Protein AF-A0A4V1M4A7-F1 (afdb_monomer)

Nearest PDB structures (foldseek):
  2zyl-assembly1_A  TM=3.726E-01  e=6.441E+00  Mycobacterium tuberculosis
  6icp-assembly1_B  TM=1.995E-01  e=8.623E+00  Pseudomonas putida

Solvent-accessible surface area (backbone atoms only — not comparable to full-atom values): 15136 Å² total; per-residue (Å²): 118,68,72,60,54,52,52,50,49,51,53,48,51,55,52,59,65,57,69,71,62,58,51,45,74,49,79,45,61,36,74,58,90,50,69,94,63,93,76,81,85,64,97,74,56,44,81,45,44,59,89,66,29,61,45,81,45,78,34,28,71,92,42,36,61,48,38,34,38,38,39,42,93,52,58,44,63,46,30,31,42,35,42,35,32,52,48,91,54,54,61,45,74,47,78,49,48,40,76,45,82,91,45,68,34,40,37,37,38,38,40,38,52,42,73,69,54,76,79,72,82,52,73,71,78,75,41,57,69,71,57,41,50,53,50,50,48,51,59,70,67,49,80,68,73,76,75,89,79,79,85,81,75,87,76,77,79,78,86,76,84,77,81,86,80,85,79,88,73,96,65,83,77,77,73,73,75,73,76,54,52,49,100,84,68,46,68,63,72,52,80,46,62,34,39,41,34,59,37,55,37,59,95,83,37,50,58,80,52,51,63,55,53,52,51,52,51,53,49,53,55,48,47,66,62,47,50,61,54,52,51,54,51,51,56,51,54,52,56,58,65,70,65,63,75,83,83,124

pLDDT: mean 78.63, std 14.27, range [44.03, 96.62]

Sequence (248 aa):
MFPYLTLLLLIWLILCDNVKADTEILNFRLPLSSPATPFELPPHTIELSSTQHQLQLQFNSSSPEHWVLLHFDEPYKEWTTRLSWPGSSPTRFTLTLYDLEPSENTALLHILSTPLAPEFPHPLLSLPLPFLMDYLRTFFSTSALPSLTELGTSRSPDKGHIKEENDGDDGLSQRQFSTGRNEKGQLWTFNTSAHLVLEPLNLGIPRTTLPLLIHLIIFGLGAICVVPIIIRLLERAQRWGEMKPKTK

Organism: Tremella mesenterica (NCBI:txid5217)

Mean predicted aligned error: 12.52 Å

Secondary structure (DSSP, 8-state):
-HHHHHHHHHHHHHHHHHTT--EEEEEEESSP---S---PPPTTEEEEETTT-EEEEEEETTB-EEEEEEE-SS-GGGEEEEEEEETTS-EEEEEEEEE-TT-TTEEEEEEEEEESS-----TTTSS-HHHHHHHHHHHHH------TT------PPP---------------------PBPTTSPBPP-EEEEEEEEEEEETTEETTHHHHHHHHHHHHHHHHHHHHHHHHHHHHHHHHHHT-----

Radius of gyration: 29.22 Å; Cα contacts (8 Å, |Δi|>4): 263; chains: 1; bounding box: 63×60×94 Å

Structure (mmCIF, N/CA/C/O backbone):
data_AF-A0A4V1M4A7-F1
#
_entry.id   AF-A0A4V1M4A7-F1
#
loop_
_atom_site.group_PDB
_atom_site.id
_atom_site.type_symbol
_atom_site.label_atom_id
_atom_site.label_alt_id
_atom_site.label_comp_id
_atom_site.label_asym_id
_atom_site.label_entity_id
_atom_site.label_seq_id
_atom_site.pdbx_PDB_ins_code
_atom_site.Cartn_x
_atom_site.Cartn_y
_atom_site.Cartn_z
_atom_site.occupancy
_atom_site.B_iso_or_equiv
_atom_site.auth_seq_id
_atom_site.auth_comp_id
_atom_site.auth_asym_id
_atom_site.auth_atom_id
_atom_site.pdbx_PDB_model_num
ATOM 1 N N . MET A 1 1 ? 16.757 9.739 -37.775 1.00 54.12 1 MET A N 1
ATOM 2 C CA . MET A 1 1 ? 16.273 10.661 -36.720 1.00 54.12 1 MET A CA 1
ATOM 3 C C . MET A 1 1 ? 15.061 10.127 -35.960 1.00 54.12 1 MET A C 1
ATOM 5 O O . MET A 1 1 ? 15.091 10.164 -34.741 1.00 54.12 1 MET A O 1
ATOM 9 N N . PHE A 1 2 ? 14.048 9.566 -36.628 1.00 61.19 2 PHE A N 1
ATOM 10 C CA . PHE A 1 2 ? 12.830 9.056 -35.975 1.00 61.19 2 PHE A CA 1
ATOM 11 C C . PHE A 1 2 ? 12.977 8.005 -34.847 1.00 61.19 2 PHE A C 1
ATOM 13 O O . PHE A 1 2 ? 12.219 8.135 -33.888 1.00 61.19 2 PHE A O 1
ATOM 20 N N . PRO A 1 3 ? 13.908 7.022 -34.870 1.00 69.00 3 PRO A N 1
ATOM 21 C CA . PRO A 1 3 ? 13.933 5.976 -33.834 1.00 69.00 3 PRO A CA 1
ATOM 22 C C . PRO A 1 3 ? 14.372 6.490 -32.453 1.00 69.00 3 PRO A C 1
ATOM 24 O O . PRO A 1 3 ? 13.937 5.976 -31.427 1.00 69.00 3 PRO A O 1
ATOM 27 N N . TYR A 1 4 ? 15.196 7.539 -32.410 1.00 70.81 4 TYR A N 1
ATOM 28 C CA . TYR A 1 4 ? 15.642 8.140 -31.150 1.00 70.81 4 TYR A CA 1
ATOM 29 C C . TYR A 1 4 ? 14.534 8.957 -30.483 1.00 70.81 4 TYR A C 1
ATOM 31 O O . TYR A 1 4 ? 14.414 8.938 -29.264 1.00 70.81 4 TYR A O 1
ATOM 39 N N . LEU A 1 5 ? 13.690 9.623 -31.278 1.00 69.38 5 LEU A N 1
ATOM 40 C CA . LEU A 1 5 ? 12.541 10.370 -30.769 1.00 69.38 5 LEU A CA 1
ATOM 41 C C . LEU A 1 5 ? 11.484 9.429 -30.174 1.00 69.38 5 LEU A C 1
ATOM 43 O O . LEU A 1 5 ? 10.912 9.740 -29.137 1.00 69.38 5 LEU A O 1
ATOM 47 N N . THR A 1 6 ? 11.260 8.263 -30.791 1.00 77.00 6 THR A N 1
ATOM 48 C CA . THR A 1 6 ? 10.324 7.251 -30.267 1.00 77.00 6 THR A CA 1
ATOM 49 C C . THR A 1 6 ? 10.827 6.646 -28.963 1.00 77.00 6 THR A C 1
ATOM 51 O O . THR A 1 6 ? 10.051 6.517 -28.022 1.00 77.00 6 THR A O 1
ATOM 54 N N . LEU A 1 7 ? 12.124 6.333 -28.873 1.00 78.88 7 LEU A N 1
ATOM 55 C CA . LEU A 1 7 ? 12.729 5.847 -27.632 1.00 78.88 7 LEU A CA 1
ATOM 56 C C . LEU A 1 7 ? 12.658 6.900 -26.517 1.00 78.88 7 LEU A C 1
ATOM 58 O O . LEU A 1 7 ? 12.307 6.574 -25.389 1.00 78.88 7 LEU A O 1
ATOM 62 N N . LEU A 1 8 ? 12.953 8.163 -26.832 1.00 74.19 8 LEU A N 1
ATOM 63 C CA . LEU A 1 8 ? 12.920 9.253 -25.858 1.00 74.19 8 LEU A CA 1
ATOM 64 C C . LEU A 1 8 ? 11.491 9.552 -25.383 1.00 74.19 8 LEU A C 1
ATOM 66 O O . LEU A 1 8 ? 11.290 9.767 -24.194 1.00 74.19 8 LEU A O 1
ATOM 70 N N . LEU A 1 9 ? 10.498 9.485 -26.278 1.00 76.75 9 LEU A N 1
ATOM 71 C CA . LEU A 1 9 ? 9.082 9.579 -25.918 1.00 76.75 9 LEU A CA 1
ATOM 72 C C . LEU A 1 9 ? 8.655 8.408 -25.021 1.00 76.75 9 LEU A C 1
ATOM 74 O O . LEU A 1 9 ? 7.964 8.628 -24.036 1.00 76.75 9 LEU A O 1
ATOM 78 N N . LEU A 1 10 ? 9.088 7.181 -25.325 1.00 82.19 10 LEU A N 1
ATOM 79 C CA . LEU A 1 10 ? 8.789 6.004 -24.506 1.00 82.19 10 LEU A CA 1
ATOM 80 C C . LEU A 1 10 ? 9.390 6.140 -23.099 1.00 82.19 10 LEU A C 1
ATOM 82 O O . LEU A 1 10 ? 8.694 5.922 -22.114 1.00 82.19 10 LEU A O 1
ATOM 86 N N . ILE A 1 11 ? 10.659 6.549 -23.004 1.00 82.12 11 ILE A N 1
ATOM 87 C CA . ILE A 1 11 ? 11.328 6.813 -21.723 1.00 82.12 11 ILE A CA 1
ATOM 88 C C . ILE A 1 11 ? 10.597 7.922 -20.965 1.00 82.12 11 ILE A C 1
ATOM 90 O O . ILE A 1 11 ? 10.359 7.784 -19.771 1.00 82.12 11 ILE A O 1
ATOM 94 N N . TRP A 1 12 ? 10.202 8.998 -21.647 1.00 78.62 12 TRP A N 1
ATOM 95 C CA . TRP A 1 12 ? 9.461 10.097 -21.035 1.00 78.62 12 TRP A CA 1
ATOM 96 C C . TRP A 1 12 ? 8.088 9.652 -20.516 1.00 78.62 12 TRP A C 1
ATOM 98 O O . TRP A 1 12 ? 7.747 9.976 -19.386 1.00 78.62 12 TRP A O 1
ATOM 108 N N . LEU A 1 13 ? 7.339 8.850 -21.279 1.00 80.62 13 LEU A N 1
ATOM 109 C CA . LEU A 1 13 ? 6.054 8.292 -20.843 1.00 80.62 13 LEU A CA 1
ATOM 110 C C . LEU A 1 13 ? 6.218 7.378 -19.623 1.00 80.62 13 LEU A C 1
ATOM 112 O O . LEU A 1 13 ? 5.463 7.513 -18.665 1.00 80.62 13 LEU A O 1
ATOM 116 N N . ILE A 1 14 ? 7.246 6.521 -19.614 1.00 80.19 14 ILE A N 1
ATOM 117 C CA . ILE A 1 14 ? 7.582 5.690 -18.450 1.00 80.19 14 ILE A CA 1
ATOM 118 C C . ILE A 1 14 ? 7.901 6.582 -17.246 1.00 80.19 14 ILE A C 1
ATOM 120 O O . ILE A 1 14 ? 7.370 6.361 -16.162 1.00 80.19 14 ILE A O 1
ATOM 124 N N . LEU A 1 15 ? 8.736 7.610 -17.413 1.00 71.75 15 LEU A N 1
ATOM 125 C CA . LEU A 1 15 ? 9.074 8.535 -16.330 1.00 71.75 15 LEU A CA 1
ATOM 126 C C . LEU A 1 15 ? 7.837 9.283 -15.813 1.00 71.75 15 LEU A C 1
ATOM 128 O O . LEU A 1 15 ? 7.676 9.399 -14.604 1.00 71.75 15 LEU A O 1
ATOM 132 N N . CYS A 1 16 ? 6.939 9.733 -16.692 1.00 71.81 16 CYS A N 1
ATOM 133 C CA . CYS A 1 16 ? 5.704 10.416 -16.310 1.00 71.81 16 CYS A CA 1
ATOM 134 C C . CYS A 1 16 ? 4.729 9.519 -15.538 1.00 71.81 16 CYS A C 1
ATOM 136 O O . CYS A 1 16 ? 4.112 10.001 -14.589 1.00 71.81 16 CYS A O 1
ATOM 138 N N . ASP A 1 17 ? 4.621 8.232 -15.877 1.00 66.81 17 ASP A N 1
ATOM 139 C CA . ASP A 1 17 ? 3.804 7.284 -15.106 1.00 66.81 17 ASP A CA 1
ATOM 140 C C . ASP A 1 17 ? 4.380 7.026 -13.704 1.00 66.81 17 ASP A C 1
ATOM 142 O O . ASP A 1 17 ? 3.627 6.854 -12.746 1.00 66.81 17 ASP A O 1
ATOM 146 N N . ASN A 1 18 ? 5.706 7.090 -13.545 1.00 61.09 18 ASN A N 1
ATOM 147 C CA . ASN A 1 18 ? 6.356 6.923 -12.242 1.00 61.09 18 ASN A CA 1
ATOM 148 C C . ASN A 1 18 ? 6.194 8.144 -11.312 1.00 61.09 18 ASN A C 1
ATOM 150 O O . ASN A 1 18 ? 6.335 8.003 -10.101 1.00 61.09 18 ASN A O 1
ATOM 154 N N . VAL A 1 19 ? 5.853 9.335 -11.824 1.00 56.00 19 VAL A N 1
ATOM 155 C CA . VAL A 1 19 ? 5.679 10.551 -10.993 1.00 56.00 19 VAL A CA 1
ATOM 156 C C . VAL A 1 19 ? 4.404 10.504 -10.132 1.00 56.00 19 VAL A C 1
ATOM 158 O O . VAL A 1 19 ? 4.291 11.248 -9.163 1.00 56.00 19 VAL A O 1
ATOM 161 N N . LYS A 1 20 ? 3.464 9.584 -10.390 1.00 55.94 20 LYS A N 1
ATOM 162 C CA . LYS A 1 20 ? 2.289 9.368 -9.520 1.00 55.94 20 LYS A CA 1
ATOM 163 C C . LYS A 1 20 ? 2.581 8.548 -8.253 1.00 55.94 20 LYS A C 1
ATOM 165 O O . LYS A 1 20 ? 1.658 8.276 -7.494 1.00 55.94 20 LYS A O 1
ATOM 170 N N . ALA A 1 21 ? 3.834 8.159 -8.022 1.00 57.16 21 ALA A N 1
ATOM 171 C CA . ALA A 1 21 ? 4.224 7.206 -6.986 1.00 57.16 21 ALA A CA 1
ATOM 172 C C . ALA A 1 21 ? 4.402 7.794 -5.573 1.00 57.16 21 ALA A C 1
ATOM 174 O O . ALA A 1 21 ? 4.994 7.123 -4.730 1.00 57.16 21 ALA A O 1
ATOM 175 N N . ASP A 1 22 ? 3.882 8.991 -5.272 1.00 69.56 22 ASP A N 1
ATOM 176 C CA . ASP A 1 22 ? 3.819 9.473 -3.880 1.00 69.56 22 ASP A CA 1
ATOM 177 C C . ASP A 1 22 ? 2.652 8.814 -3.126 1.00 69.56 22 ASP A C 1
ATOM 179 O O . ASP A 1 22 ? 1.759 9.455 -2.573 1.00 69.56 22 ASP A O 1
ATOM 183 N N . THR A 1 23 ? 2.619 7.487 -3.187 1.00 81.94 23 THR A N 1
ATOM 184 C CA . THR A 1 23 ? 1.652 6.639 -2.508 1.00 81.94 23 THR A CA 1
ATOM 185 C C . THR A 1 23 ? 2.422 5.600 -1.723 1.00 81.94 23 THR A C 1
ATOM 187 O O . THR A 1 23 ? 3.106 4.756 -2.306 1.00 81.94 23 THR A O 1
ATOM 190 N N . GLU A 1 24 ? 2.295 5.638 -0.407 1.00 88.06 24 GLU A N 1
ATOM 191 C CA . GLU A 1 24 ? 2.762 4.549 0.435 1.00 88.06 24 GLU A CA 1
ATOM 192 C C . GLU A 1 24 ? 1.743 3.408 0.361 1.00 88.06 24 GLU A C 1
ATOM 194 O O . GLU A 1 24 ? 0.532 3.634 0.281 1.00 88.06 24 GLU A O 1
ATOM 199 N N . ILE A 1 25 ? 2.238 2.170 0.312 1.00 89.12 25 ILE A N 1
ATOM 200 C CA . ILE A 1 25 ? 1.414 0.974 0.132 1.00 89.12 25 ILE A CA 1
ATOM 201 C C . ILE A 1 25 ? 1.847 -0.076 1.146 1.00 89.12 25 ILE A C 1
ATOM 203 O O . ILE A 1 25 ? 3.017 -0.453 1.210 1.00 89.12 25 ILE A O 1
ATOM 207 N N . LEU A 1 26 ? 0.879 -0.605 1.885 1.00 90.44 26 LEU A N 1
ATOM 208 C CA . LEU A 1 26 ? 1.052 -1.734 2.782 1.00 90.44 26 LEU A CA 1
ATOM 209 C C . LEU A 1 26 ? 0.191 -2.891 2.272 1.00 90.44 26 LEU A C 1
ATOM 211 O O . LEU A 1 26 ? -1.036 -2.810 2.244 1.00 90.44 26 LEU A O 1
ATOM 215 N N . ASN A 1 27 ? 0.859 -3.956 1.826 1.00 89.19 27 ASN A N 1
ATOM 216 C CA . ASN A 1 27 ? 0.220 -5.181 1.355 1.00 89.19 27 ASN A CA 1
ATOM 217 C C . ASN A 1 27 ? 0.287 -6.238 2.448 1.00 89.19 27 ASN A C 1
ATOM 219 O O . ASN A 1 27 ? 1.345 -6.458 3.039 1.00 89.19 27 ASN A O 1
ATOM 223 N N . PHE A 1 28 ? -0.827 -6.915 2.682 1.00 86.12 28 PHE A N 1
ATOM 224 C CA . PHE A 1 28 ? -0.910 -7.972 3.669 1.00 86.12 28 PHE A CA 1
ATOM 225 C C . PHE A 1 28 ? -1.677 -9.157 3.099 1.00 86.12 28 PHE A C 1
ATOM 227 O O . PHE A 1 28 ? -2.655 -9.031 2.357 1.00 86.12 28 PHE A O 1
ATOM 234 N N . ARG A 1 29 ? -1.151 -10.338 3.417 1.00 83.62 29 ARG A N 1
ATOM 235 C CA . ARG A 1 29 ? -1.743 -11.614 3.052 1.00 83.62 29 ARG A CA 1
ATOM 236 C C . ARG A 1 29 ? -2.589 -12.096 4.217 1.00 83.62 29 ARG A C 1
ATOM 238 O O . ARG A 1 29 ? -2.144 -12.041 5.360 1.00 83.62 29 ARG A O 1
ATOM 245 N N . LEU A 1 30 ? -3.783 -12.576 3.907 1.00 83.19 30 LEU A N 1
ATOM 246 C CA . LEU A 1 30 ? -4.662 -13.211 4.874 1.00 83.19 30 LEU A CA 1
ATOM 247 C C . LEU A 1 30 ? -4.371 -14.730 4.918 1.00 83.19 30 LEU A C 1
ATOM 249 O O . LEU A 1 30 ? -4.012 -15.307 3.886 1.00 83.19 30 LEU A O 1
ATOM 253 N N . PRO A 1 31 ? -4.476 -15.397 6.082 1.00 76.00 31 PRO A N 1
ATOM 254 C CA . PRO A 1 31 ? -4.766 -14.832 7.398 1.00 76.00 31 PRO A CA 1
ATOM 255 C C . PRO A 1 31 ? -3.531 -14.134 7.988 1.00 76.00 31 PRO A C 1
ATOM 257 O O . PRO A 1 31 ? -2.398 -14.574 7.789 1.00 76.00 31 PRO A O 1
ATOM 260 N N . LEU A 1 32 ? -3.746 -13.051 8.733 1.00 65.69 32 LEU A N 1
ATOM 261 C CA . LEU A 1 32 ? -2.704 -12.473 9.585 1.00 65.69 32 LEU A CA 1
ATOM 262 C C . LEU A 1 32 ? -2.600 -13.292 10.882 1.00 65.69 32 LEU A C 1
ATOM 264 O O . LEU A 1 32 ? -3.522 -14.030 11.221 1.00 65.69 32 LEU A O 1
ATOM 268 N N . SER A 1 33 ? -1.486 -13.179 11.611 1.00 68.44 33 SER A N 1
ATOM 269 C CA . SER A 1 33 ? -1.325 -13.829 12.918 1.00 68.44 33 SER A CA 1
ATOM 270 C C . SER A 1 33 ? -2.400 -13.320 13.885 1.00 68.44 33 SER A C 1
ATOM 272 O O . SER A 1 33 ? -2.254 -12.234 14.445 1.00 68.44 33 SER A O 1
ATOM 274 N N . SER A 1 34 ? -3.494 -14.069 14.040 1.00 63.12 34 SER A N 1
ATOM 275 C CA . SER A 1 34 ? -4.610 -13.649 14.881 1.00 63.12 34 SER A CA 1
ATOM 276 C C . SER A 1 34 ? -4.265 -13.858 16.360 1.00 63.12 34 SER A C 1
ATOM 278 O O . SER A 1 34 ? -3.765 -14.928 16.729 1.00 63.12 34 SER A O 1
ATOM 280 N N . PRO A 1 35 ? -4.495 -12.868 17.238 1.00 67.50 35 PRO A N 1
ATOM 281 C CA . PRO A 1 35 ? -4.537 -13.134 18.665 1.00 67.50 35 PRO A CA 1
ATOM 282 C C . PRO A 1 35 ? -5.744 -14.040 18.949 1.00 67.50 35 PRO A C 1
ATOM 284 O O . PRO A 1 35 ? -6.861 -13.718 18.563 1.00 67.50 35 PRO A O 1
ATOM 287 N N . ALA A 1 36 ? -5.529 -15.160 19.647 1.00 62.00 36 ALA A N 1
ATOM 288 C CA . ALA A 1 36 ? -6.547 -16.183 19.944 1.00 62.00 36 ALA A CA 1
ATOM 289 C C . ALA A 1 36 ? -7.662 -15.724 20.914 1.00 62.00 36 ALA A C 1
ATOM 291 O O . ALA A 1 36 ? -8.282 -16.533 21.603 1.00 62.00 36 ALA A O 1
ATOM 292 N N . THR A 1 37 ? -7.878 -14.419 21.042 1.00 71.75 37 THR A N 1
ATOM 293 C CA . THR A 1 37 ? -8.847 -13.832 21.957 1.00 71.75 37 THR A CA 1
ATOM 294 C C . THR A 1 37 ? -10.188 -13.652 21.254 1.00 71.75 37 THR A C 1
ATOM 296 O O . THR A 1 37 ? -10.226 -12.937 20.250 1.00 71.75 37 THR A O 1
ATOM 299 N N . PRO A 1 38 ? -11.283 -14.231 21.781 1.00 68.38 38 PRO A N 1
ATOM 300 C CA . PRO A 1 38 ? -12.622 -13.956 21.277 1.00 68.38 38 PRO A CA 1
ATOM 301 C C . PRO A 1 38 ? -12.893 -12.453 21.362 1.00 68.38 38 PRO A C 1
ATOM 303 O O . PRO A 1 38 ? -12.614 -11.819 22.382 1.00 68.38 38 PRO A O 1
ATOM 306 N N . PHE A 1 39 ? -13.392 -11.889 20.267 1.00 77.62 39 PHE A N 1
ATOM 307 C CA . PHE A 1 39 ? -13.569 -10.453 20.108 1.00 77.62 39 PHE A CA 1
ATOM 308 C C . PHE A 1 39 ? -15.042 -10.130 19.846 1.00 77.62 39 PHE A C 1
ATOM 310 O O . PHE A 1 39 ? -15.685 -10.775 19.019 1.00 77.62 39 PHE A O 1
ATOM 317 N N . GLU A 1 40 ? -15.581 -9.146 20.563 1.00 84.12 40 GLU A N 1
ATOM 318 C CA . GLU A 1 40 ? -16.945 -8.652 20.363 1.00 84.12 40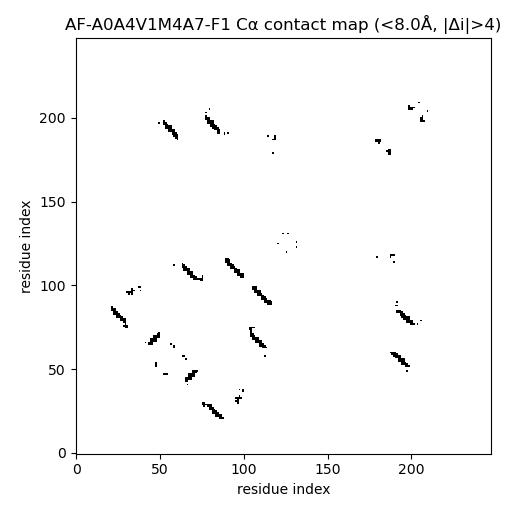 GLU A CA 1
ATOM 319 C C . GLU A 1 40 ? -16.942 -7.520 19.330 1.00 84.12 40 GLU A C 1
ATOM 321 O O . GLU A 1 40 ? -16.037 -6.685 19.316 1.00 84.12 40 GLU A O 1
ATOM 326 N N . LEU A 1 41 ? -17.939 -7.498 18.440 1.00 87.56 41 LEU A N 1
ATOM 327 C CA . LEU A 1 41 ? -17.971 -6.552 17.327 1.00 87.56 41 LEU A CA 1
ATOM 328 C C . LEU A 1 41 ? -18.146 -5.103 17.840 1.00 87.56 41 LEU A C 1
ATOM 330 O O . LEU A 1 41 ? -19.129 -4.818 18.528 1.00 87.56 41 LEU A O 1
ATOM 334 N N . PRO A 1 42 ? -17.253 -4.160 17.490 1.00 90.38 42 PRO A N 1
ATOM 335 C CA . PRO A 1 42 ? -17.352 -2.779 17.939 1.00 90.38 42 PRO A CA 1
ATOM 336 C C . PRO A 1 42 ? -18.549 -2.065 17.296 1.00 90.38 42 PRO A C 1
ATOM 338 O O . PRO A 1 42 ? -18.889 -2.335 16.138 1.00 90.38 42 PRO A O 1
ATOM 341 N N . PRO A 1 43 ? -19.152 -1.079 17.984 1.00 85.75 43 PRO A N 1
ATOM 342 C CA . PRO A 1 43 ? -20.358 -0.392 17.512 1.00 85.75 43 PRO A CA 1
ATOM 343 C C . PRO A 1 43 ? -20.154 0.461 16.247 1.00 85.75 43 PRO A C 1
ATOM 345 O O . PRO A 1 43 ? -21.131 0.847 15.610 1.00 85.75 43 PRO A O 1
ATOM 348 N N . HIS A 1 44 ? -18.909 0.771 15.868 1.00 89.38 44 HIS A N 1
ATOM 349 C CA . HIS A 1 44 ? -18.571 1.625 14.720 1.00 89.38 44 HIS A CA 1
ATOM 350 C C . HIS A 1 44 ? -17.824 0.867 13.620 1.00 89.38 44 HIS A C 1
ATOM 352 O O . HIS A 1 44 ? -16.848 1.358 13.056 1.00 89.38 44 HIS A O 1
ATOM 358 N N . THR A 1 45 ? -18.284 -0.346 13.331 1.00 93.25 45 THR A N 1
ATOM 359 C CA . THR A 1 45 ? -17.679 -1.193 12.304 1.00 93.25 45 THR A CA 1
ATOM 360 C C . THR A 1 45 ? -18.213 -0.841 10.916 1.00 93.25 45 THR A C 1
ATOM 362 O O . THR A 1 45 ? -19.419 -0.716 10.714 1.00 93.25 45 THR A O 1
ATOM 365 N N . ILE A 1 46 ? -17.307 -0.672 9.955 1.00 95.31 46 ILE A N 1
ATOM 366 C CA . ILE A 1 46 ? -17.614 -0.411 8.548 1.00 95.31 46 ILE A CA 1
ATOM 367 C C . ILE A 1 46 ? -17.556 -1.734 7.792 1.00 95.31 46 ILE A C 1
ATOM 369 O O . ILE A 1 46 ? -16.579 -2.465 7.904 1.00 95.31 46 ILE A O 1
ATOM 373 N N . GLU A 1 47 ? -18.569 -2.052 7.000 1.00 94.25 47 GLU A N 1
ATOM 374 C CA . GLU A 1 47 ? -18.572 -3.285 6.212 1.00 94.25 47 GLU A CA 1
ATOM 375 C C . GLU A 1 47 ? -17.893 -3.076 4.854 1.00 94.25 47 GLU A C 1
ATOM 377 O O . GLU A 1 47 ? -18.131 -2.084 4.162 1.00 94.25 47 GLU A O 1
ATOM 382 N N . LEU A 1 48 ? -17.051 -4.029 4.460 1.00 93.00 48 LEU A N 1
ATOM 383 C CA . LEU A 1 48 ? -16.441 -4.094 3.139 1.00 93.00 48 LEU A CA 1
ATOM 384 C C . LEU A 1 48 ? -16.613 -5.502 2.568 1.00 93.00 48 LEU A C 1
ATOM 386 O O . LEU A 1 48 ? -15.993 -6.458 3.028 1.00 93.00 48 LEU A O 1
ATOM 390 N N . SER A 1 49 ? -17.446 -5.615 1.538 1.00 93.06 49 SER A N 1
ATOM 391 C CA . SER A 1 49 ? -17.660 -6.865 0.809 1.00 93.06 49 SER A CA 1
ATOM 392 C C . SER A 1 49 ? -16.668 -7.021 -0.346 1.00 93.06 49 SER A C 1
ATOM 394 O O . SER A 1 49 ? -16.282 -6.043 -0.996 1.00 93.06 49 SER A O 1
ATOM 396 N N . SER A 1 50 ? -16.329 -8.272 -0.656 1.00 88.94 50 SER A N 1
ATOM 397 C CA . SER A 1 50 ? -15.669 -8.716 -1.888 1.00 88.94 50 SER A CA 1
ATOM 398 C C . SER A 1 50 ? -16.262 -8.094 -3.150 1.00 88.94 50 SER A C 1
ATOM 400 O O . SER A 1 50 ? -15.515 -7.823 -4.077 1.00 88.94 50 SER A O 1
ATOM 402 N N . THR A 1 51 ? -17.565 -7.799 -3.185 1.00 88.75 51 THR A N 1
ATOM 403 C CA . THR A 1 51 ? -18.229 -7.160 -4.337 1.00 88.75 51 THR A CA 1
ATOM 404 C C . THR A 1 51 ? -17.859 -5.687 -4.524 1.00 88.75 51 THR A C 1
ATOM 406 O O . THR A 1 51 ? -17.805 -5.192 -5.651 1.00 88.75 51 THR A O 1
ATOM 409 N N . GLN A 1 52 ? -17.592 -4.972 -3.429 1.00 87.88 52 GLN A N 1
ATOM 410 C CA . GLN A 1 52 ? -17.269 -3.548 -3.452 1.00 87.88 52 GLN A CA 1
ATOM 411 C C . GLN A 1 52 ? -15.783 -3.312 -3.755 1.00 87.88 52 GLN A C 1
ATOM 413 O O . GLN A 1 52 ? -15.442 -2.275 -4.321 1.00 87.88 52 GLN A O 1
ATOM 418 N N . HIS A 1 53 ? -14.912 -4.272 -3.419 1.00 88.62 53 HIS A N 1
ATOM 419 C CA . HIS A 1 53 ? -13.454 -4.289 -3.624 1.00 88.62 53 HIS A CA 1
ATOM 420 C C . HIS A 1 53 ? -12.648 -3.134 -3.009 1.00 88.62 53 HIS A C 1
ATOM 422 O O . HIS A 1 53 ? -11.455 -3.306 -2.782 1.00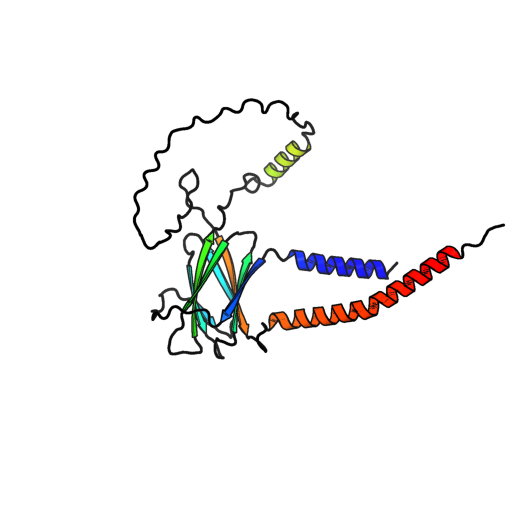 88.62 53 HIS A O 1
ATOM 428 N N . GLN A 1 54 ? -13.239 -1.969 -2.745 1.00 94.31 54 GLN A N 1
ATOM 429 C CA . GLN A 1 54 ? -12.536 -0.771 -2.301 1.00 94.31 54 GLN A CA 1
ATOM 430 C C . GLN A 1 54 ? -13.341 0.041 -1.282 1.00 94.31 54 GLN A C 1
ATOM 432 O O . GLN A 1 54 ? -14.555 0.220 -1.401 1.00 94.31 54 GLN A O 1
ATOM 437 N N . LEU A 1 55 ? -12.631 0.594 -0.304 1.00 95.62 55 LEU A N 1
ATOM 438 C CA . LEU A 1 55 ? -13.162 1.474 0.726 1.00 95.62 55 LEU A CA 1
ATOM 439 C C . LEU A 1 55 ? -12.202 2.644 0.935 1.00 95.62 55 LEU A C 1
ATOM 441 O O . LEU A 1 55 ? -11.001 2.447 1.117 1.00 95.62 55 LEU A O 1
ATOM 445 N N . GLN A 1 56 ? -12.732 3.864 0.91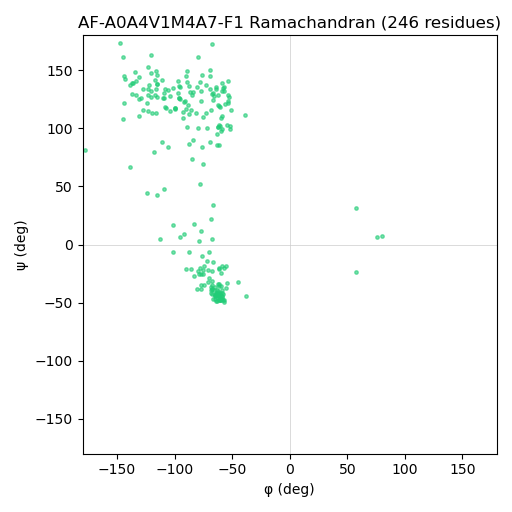2 1.00 96.62 56 GLN A N 1
ATOM 446 C CA . GLN A 1 56 ? -11.977 5.054 1.285 1.00 96.62 56 GLN A CA 1
ATOM 447 C C . GLN A 1 56 ? -12.258 5.378 2.751 1.00 96.62 56 GLN A C 1
ATOM 449 O O . GLN A 1 56 ? -13.410 5.529 3.150 1.00 96.62 56 GLN A O 1
ATOM 454 N N . LEU A 1 57 ? -11.195 5.485 3.539 1.00 96.00 57 LEU A N 1
ATOM 455 C CA . LEU A 1 57 ? -11.231 5.763 4.967 1.00 96.00 57 LEU A CA 1
ATOM 456 C C . LEU A 1 57 ? -10.569 7.110 5.239 1.00 96.00 57 LEU A C 1
ATOM 458 O O . LEU A 1 57 ? -9.521 7.423 4.669 1.00 96.00 57 LEU A O 1
ATOM 462 N N . GLN A 1 58 ? -11.172 7.895 6.129 1.00 96.62 58 GLN A N 1
ATOM 463 C CA . GLN A 1 58 ? -10.627 9.178 6.556 1.00 96.62 58 GLN A CA 1
ATOM 464 C C . GLN A 1 58 ? -10.096 9.058 7.982 1.00 96.62 58 GLN A C 1
ATOM 466 O O . GLN A 1 58 ? -10.857 8.814 8.918 1.00 96.62 58 GLN A O 1
ATOM 471 N N . PHE A 1 59 ? -8.794 9.262 8.143 1.00 94.06 59 PHE A N 1
ATOM 472 C CA . PHE A 1 59 ? -8.119 9.229 9.432 1.00 94.06 59 PHE A CA 1
ATOM 473 C C . PHE A 1 59 ? -7.774 10.641 9.865 1.00 94.06 59 PHE A C 1
ATOM 475 O O . PHE A 1 59 ? -7.242 11.430 9.084 1.00 94.06 59 PHE A O 1
ATOM 482 N N . ASN A 1 60 ? -8.072 10.962 11.116 1.00 92.81 60 ASN A N 1
ATOM 483 C CA . ASN A 1 60 ? -7.707 12.243 11.698 1.00 92.81 60 ASN A CA 1
ATOM 484 C C . ASN A 1 60 ? -7.420 12.101 13.194 1.00 92.81 60 ASN A C 1
ATOM 486 O O . ASN A 1 60 ? -7.679 11.057 13.788 1.00 92.81 60 ASN A O 1
ATOM 490 N N . SER A 1 61 ? -6.939 13.170 13.829 1.00 89.44 61 SER A N 1
ATOM 491 C CA . SER A 1 61 ? -6.612 13.135 15.263 1.00 89.44 61 SER A CA 1
ATOM 492 C C . SER A 1 61 ? -7.801 12.829 16.186 1.00 89.44 61 SER A C 1
ATOM 494 O O . SER A 1 61 ? -7.578 12.400 17.313 1.00 89.44 61 SER A O 1
ATOM 496 N N . SER A 1 62 ? -9.047 13.043 15.743 1.00 91.00 62 SER A N 1
ATOM 497 C CA . SER A 1 62 ? -10.264 12.700 16.504 1.00 91.00 62 SER A CA 1
ATOM 498 C C . SER A 1 62 ? -10.791 11.283 16.247 1.00 91.00 62 SER A C 1
ATOM 500 O O . SER A 1 62 ? -11.518 10.750 17.075 1.00 91.00 62 SER A O 1
ATOM 502 N N . SER A 1 63 ? -10.426 10.681 15.116 1.00 92.94 63 SER A N 1
ATOM 503 C CA . SER A 1 63 ? -10.824 9.348 14.666 1.00 92.94 63 SER A CA 1
ATOM 504 C C . SER A 1 63 ? -9.605 8.654 14.045 1.00 92.94 63 SER A C 1
ATOM 506 O O . SER A 1 63 ? -9.558 8.451 12.826 1.00 92.94 63 SER A O 1
ATOM 508 N N . PRO A 1 64 ? -8.574 8.341 14.854 1.00 93.50 64 PRO A N 1
ATOM 509 C CA . PRO A 1 64 ? -7.357 7.702 14.363 1.00 93.50 64 PRO A CA 1
ATOM 510 C C . PRO A 1 64 ? -7.554 6.206 14.088 1.00 93.50 64 PRO A C 1
ATOM 512 O O . PRO A 1 64 ? -6.670 5.575 13.511 1.00 93.50 64 PRO A O 1
ATOM 515 N N . GLU A 1 65 ? -8.684 5.648 14.508 1.00 95.94 65 GLU A N 1
ATOM 516 C CA . GLU A 1 65 ? -8.985 4.225 14.546 1.00 95.94 65 GLU A CA 1
ATOM 517 C C . GLU A 1 65 ? -10.233 3.922 13.716 1.00 95.94 65 GLU A C 1
ATOM 519 O O . GLU A 1 65 ? -11.220 4.655 13.788 1.00 95.94 65 GLU A O 1
ATOM 524 N N . HIS A 1 66 ? -10.182 2.843 12.937 1.00 96.12 66 HIS A N 1
ATOM 525 C CA . HIS A 1 66 ? -11.308 2.327 12.164 1.00 96.12 66 HIS A CA 1
ATOM 526 C C . HIS A 1 66 ? -11.372 0.806 12.270 1.00 96.12 66 HIS A C 1
ATOM 528 O O . HIS A 1 66 ? -10.353 0.120 12.182 1.00 96.12 66 HIS A O 1
ATOM 534 N N . TRP A 1 67 ? -12.587 0.287 12.408 1.00 96.38 67 TRP A N 1
ATOM 535 C CA . TRP A 1 67 ? -12.876 -1.143 12.410 1.00 96.38 67 TRP A CA 1
ATOM 536 C C . TRP A 1 67 ? -13.607 -1.487 11.123 1.00 96.38 67 TRP A C 1
ATOM 538 O O . TRP A 1 67 ? -14.619 -0.865 10.805 1.00 96.38 67 TRP A O 1
ATOM 548 N N . VAL A 1 68 ? -13.092 -2.454 10.373 1.00 96.00 68 VAL A N 1
ATOM 549 C CA . VAL A 1 68 ? -13.640 -2.847 9.077 1.00 96.00 68 VAL A CA 1
ATOM 550 C C . VAL A 1 68 ? -13.979 -4.332 9.096 1.00 96.00 68 VAL A C 1
ATOM 552 O O . VAL A 1 68 ? -13.087 -5.171 9.207 1.00 96.00 68 VAL A O 1
ATOM 555 N N . LEU A 1 69 ? -15.261 -4.665 8.979 1.00 94.75 69 LEU A N 1
ATOM 556 C CA . LEU A 1 69 ? -15.724 -6.036 8.806 1.00 94.75 69 LEU A CA 1
ATOM 557 C C . LEU A 1 69 ? -15.588 -6.419 7.335 1.00 94.75 69 LEU A C 1
ATOM 559 O O . LEU A 1 69 ? -16.250 -5.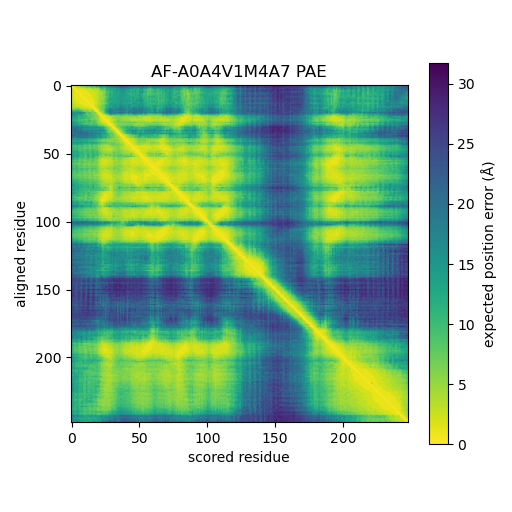857 6.464 1.00 94.75 69 LEU A O 1
ATOM 563 N N . LEU A 1 70 ? -14.699 -7.362 7.061 1.00 93.56 70 LEU A N 1
ATOM 564 C CA . LEU A 1 70 ? -14.438 -7.873 5.726 1.00 93.56 70 LEU A CA 1
ATOM 565 C C . LEU A 1 70 ? -15.350 -9.070 5.466 1.00 93.56 70 LEU A C 1
ATOM 567 O O . LEU A 1 70 ? -15.303 -10.047 6.212 1.00 93.56 70 LEU A O 1
ATOM 571 N N . HIS A 1 71 ? -16.146 -9.000 4.403 1.00 93.25 71 HIS A N 1
ATOM 572 C CA . HIS A 1 71 ? -16.988 -10.096 3.928 1.00 93.25 71 HIS A CA 1
ATOM 573 C C . HIS A 1 71 ? -16.448 -10.639 2.610 1.00 93.25 71 HIS A C 1
ATOM 575 O O . HIS A 1 71 ? -16.284 -9.886 1.650 1.00 93.25 71 HIS A O 1
ATOM 581 N N . PHE A 1 72 ? -16.214 -11.946 2.552 1.00 90.69 72 PHE A N 1
ATOM 582 C CA . PHE A 1 72 ? -15.649 -12.617 1.388 1.00 90.69 72 PHE A CA 1
ATOM 583 C C . PHE A 1 72 ? -16.631 -13.638 0.802 1.00 90.69 72 PHE A C 1
ATOM 585 O O . PHE A 1 72 ? -17.311 -14.350 1.540 1.00 90.69 72 PHE A O 1
ATOM 592 N N . ASP A 1 73 ? -16.684 -13.733 -0.528 1.00 88.50 73 ASP A N 1
ATOM 593 C CA . ASP A 1 73 ? -17.451 -14.783 -1.223 1.00 88.50 73 ASP A CA 1
ATOM 594 C C . ASP A 1 73 ? -16.723 -16.142 -1.206 1.00 88.50 73 ASP A C 1
ATOM 596 O O . ASP A 1 73 ? -17.347 -17.199 -1.282 1.00 88.50 73 ASP A O 1
ATOM 600 N N . GLU A 1 74 ? -15.396 -16.104 -1.084 1.00 86.88 74 GLU A N 1
ATOM 601 C CA . GLU A 1 74 ? -14.482 -17.248 -1.023 1.00 86.88 74 GLU A CA 1
ATOM 602 C C . GLU A 1 74 ? -13.700 -17.204 0.302 1.00 86.88 74 GLU A C 1
ATOM 604 O O . GLU A 1 74 ? -13.645 -16.146 0.935 1.00 86.88 74 GLU A O 1
ATOM 609 N N . PRO A 1 75 ? -13.059 -18.303 0.739 1.00 84.50 75 PRO A N 1
ATOM 610 C CA . PRO A 1 75 ? -12.276 -18.302 1.969 1.00 84.50 75 PRO A CA 1
ATOM 611 C C . PRO A 1 75 ? -11.236 -17.175 1.983 1.00 84.50 75 PRO A C 1
ATOM 613 O O . PRO A 1 75 ? -10.415 -17.045 1.072 1.00 84.50 75 PRO A O 1
ATOM 616 N N . TYR A 1 76 ? -11.215 -16.382 3.056 1.00 79.12 76 TYR A N 1
ATOM 617 C CA . TYR A 1 76 ? -10.371 -15.182 3.160 1.00 79.12 76 TYR A CA 1
ATOM 618 C C . TYR A 1 76 ? -8.864 -15.435 2.964 1.00 79.12 76 TYR A C 1
ATOM 620 O O . TYR A 1 76 ? -8.125 -14.520 2.613 1.00 79.12 76 TYR A O 1
ATOM 628 N N . LYS A 1 77 ? -8.390 -16.677 3.132 1.00 79.19 77 LYS A N 1
ATOM 629 C CA . LYS A 1 77 ? -6.992 -17.095 2.886 1.00 79.19 77 LYS A CA 1
ATOM 630 C C . LYS A 1 77 ? -6.546 -16.912 1.430 1.00 79.19 77 LYS A C 1
ATOM 632 O O . LYS A 1 77 ? -5.347 -16.879 1.143 1.00 79.19 77 LYS A O 1
ATOM 637 N N . GLU A 1 78 ? -7.504 -16.811 0.517 1.00 84.81 78 GLU A N 1
ATOM 638 C CA . GLU A 1 78 ? -7.285 -16.562 -0.907 1.00 84.81 78 GLU A CA 1
ATOM 639 C C . GLU A 1 78 ? -7.326 -15.069 -1.243 1.00 84.81 78 GLU A C 1
ATOM 641 O O . GLU A 1 78 ? -7.285 -14.693 -2.408 1.00 84.81 78 GLU A O 1
ATOM 646 N N . TRP A 1 79 ? -7.360 -14.196 -0.236 1.00 89.31 79 TRP A N 1
ATOM 647 C CA . TRP A 1 79 ? -7.442 -12.758 -0.427 1.00 89.31 79 TRP A CA 1
ATOM 648 C C . TRP A 1 79 ? -6.204 -12.035 0.095 1.00 89.31 79 TRP A C 1
ATOM 650 O O . TRP A 1 79 ? -5.526 -12.423 1.051 1.00 89.31 79 TRP A O 1
ATOM 660 N N . THR A 1 80 ? -5.918 -10.925 -0.568 1.00 91.00 80 THR A N 1
ATOM 661 C CA . THR A 1 80 ? -4.973 -9.909 -0.128 1.00 91.00 80 THR A CA 1
ATOM 662 C C . THR A 1 80 ? -5.704 -8.619 0.132 1.00 91.00 80 THR A C 1
ATOM 664 O O . THR A 1 80 ? -6.673 -8.262 -0.536 1.00 91.00 80 THR A O 1
ATOM 667 N N . THR A 1 81 ? -5.206 -7.914 1.126 1.00 91.69 81 THR A N 1
ATOM 668 C CA . THR A 1 81 ? -5.681 -6.601 1.516 1.00 91.69 81 THR A CA 1
ATOM 669 C C . THR A 1 81 ? -4.541 -5.624 1.281 1.00 91.69 81 THR A C 1
ATOM 671 O O . THR A 1 81 ? -3.379 -5.889 1.607 1.00 91.69 81 THR A O 1
ATOM 674 N N . ARG A 1 82 ? -4.867 -4.499 0.656 1.00 92.81 82 ARG A N 1
ATOM 675 C CA . ARG A 1 82 ? -3.917 -3.435 0.360 1.00 92.81 82 ARG A CA 1
ATOM 676 C C . ARG A 1 82 ? -4.427 -2.144 0.957 1.00 92.81 82 ARG A C 1
ATOM 678 O O . ARG A 1 82 ? -5.512 -1.696 0.602 1.00 92.81 82 ARG A O 1
ATOM 685 N N . LEU A 1 83 ? -3.630 -1.536 1.822 1.00 94.69 83 LEU A N 1
ATOM 686 C CA . LEU A 1 83 ? -3.866 -0.185 2.308 1.00 94.69 83 LEU A CA 1
ATOM 687 C C . LEU A 1 83 ? -2.898 0.758 1.596 1.00 94.69 83 LEU A C 1
ATOM 689 O O . LEU A 1 83 ? -1.696 0.504 1.590 1.00 94.69 83 LEU A O 1
ATOM 693 N N . SER A 1 84 ? -3.403 1.831 0.998 1.00 93.75 84 SER A N 1
ATOM 694 C CA . SER A 1 84 ? -2.571 2.847 0.343 1.00 93.75 84 SER A CA 1
ATOM 695 C C . SER A 1 84 ? -2.985 4.259 0.729 1.00 93.75 84 SER A C 1
ATOM 697 O O . SER A 1 84 ? -4.181 4.536 0.808 1.00 93.75 84 SER A O 1
ATOM 699 N N . TRP A 1 85 ? -2.024 5.155 0.930 1.00 94.06 85 TRP A N 1
ATOM 700 C CA . TRP A 1 85 ? -2.261 6.552 1.314 1.00 94.06 85 TRP A CA 1
ATOM 701 C C . TRP A 1 85 ? -1.229 7.491 0.664 1.00 94.06 85 TRP A C 1
ATOM 703 O O . TRP A 1 85 ? -0.188 7.017 0.207 1.00 94.06 85 TRP A O 1
ATOM 713 N N . PRO A 1 86 ? -1.497 8.809 0.589 1.00 89.06 86 PRO A N 1
ATOM 714 C CA . PRO A 1 86 ? -0.537 9.782 0.066 1.00 89.06 86 PRO A CA 1
ATOM 715 C C . PRO A 1 86 ? 0.745 9.839 0.912 1.00 89.06 86 PRO A C 1
ATOM 717 O O . PRO A 1 86 ? 0.668 10.033 2.127 1.00 89.06 86 PRO A O 1
ATOM 720 N N . GLY A 1 87 ? 1.916 9.722 0.278 1.00 82.75 87 GLY A N 1
ATOM 721 C CA . GLY A 1 87 ? 3.223 9.820 0.948 1.00 82.75 87 GLY A CA 1
ATOM 722 C C . GLY A 1 87 ? 3.524 11.223 1.490 1.00 82.75 87 GLY A C 1
ATOM 723 O O . GLY A 1 87 ? 4.224 11.376 2.489 1.00 82.75 87 GLY A O 1
ATOM 724 N N . SER A 1 88 ? 2.880 12.250 0.930 1.00 80.12 88 SER A N 1
ATOM 725 C CA . SER A 1 88 ? 2.910 13.627 1.432 1.00 80.12 88 SER A CA 1
ATOM 726 C C . SER A 1 88 ? 2.403 13.800 2.872 1.00 80.12 88 SER A C 1
ATOM 728 O O . SER A 1 88 ? 2.668 14.832 3.487 1.00 80.12 88 SER A O 1
ATOM 730 N N . SER A 1 89 ? 1.655 12.827 3.403 1.00 79.19 89 SER A N 1
ATOM 731 C CA . SER A 1 89 ? 1.056 12.864 4.741 1.00 79.19 89 SER A CA 1
ATOM 732 C C . SER A 1 89 ? 1.626 11.728 5.595 1.00 79.19 89 SER A C 1
ATOM 734 O O . SER A 1 89 ? 0.963 10.695 5.748 1.00 79.19 89 SER A O 1
ATOM 736 N N . PRO A 1 90 ? 2.843 11.885 6.157 1.00 80.06 90 PRO A N 1
ATOM 737 C CA . PRO A 1 90 ? 3.575 10.798 6.795 1.00 80.06 90 PRO A CA 1
ATOM 738 C C . PRO A 1 90 ? 2.781 10.264 7.995 1.00 80.06 90 PRO A C 1
ATOM 740 O O . PRO A 1 90 ? 2.756 10.846 9.082 1.00 80.06 90 PRO A O 1
ATOM 743 N N . THR A 1 91 ? 2.109 9.135 7.776 1.00 88.19 91 THR A N 1
ATOM 744 C CA . THR A 1 91 ? 1.198 8.489 8.721 1.00 88.19 91 THR A CA 1
ATOM 745 C C . THR A 1 91 ? 1.593 7.027 8.840 1.00 88.19 91 THR A C 1
ATOM 747 O O . THR A 1 91 ? 1.686 6.308 7.852 1.00 88.19 91 THR A O 1
ATOM 750 N N . ARG A 1 92 ? 1.824 6.563 10.064 1.00 91.44 92 ARG A N 1
ATOM 751 C CA . ARG A 1 92 ? 2.073 5.157 10.358 1.00 91.44 92 ARG A CA 1
ATOM 752 C C . ARG A 1 92 ? 0.751 4.460 10.609 1.00 91.44 92 ARG A C 1
ATOM 754 O O . ARG A 1 92 ? 0.058 4.777 11.576 1.00 91.44 92 ARG A O 1
ATOM 761 N N . PHE A 1 93 ? 0.467 3.459 9.791 1.00 93.00 93 PHE A N 1
ATOM 762 C CA . PHE A 1 93 ? -0.660 2.560 9.985 1.00 93.00 93 PHE A CA 1
ATOM 763 C C . PHE A 1 93 ? -0.222 1.283 10.704 1.00 93.00 93 PHE A C 1
ATOM 765 O O . PHE A 1 93 ? 0.816 0.697 10.396 1.00 93.00 93 PHE A O 1
ATOM 772 N N . THR A 1 94 ? -1.024 0.860 11.675 1.00 92.56 94 THR A N 1
ATOM 773 C CA . THR A 1 94 ? -0.931 -0.430 12.358 1.00 92.56 94 THR A CA 1
ATOM 774 C C . THR A 1 94 ? -2.214 -1.188 12.072 1.00 92.56 94 THR A C 1
ATOM 776 O O . THR A 1 94 ? -3.305 -0.648 12.234 1.00 92.56 94 THR A O 1
ATOM 779 N N . LEU A 1 95 ? -2.074 -2.425 11.614 1.00 91.88 95 LEU A N 1
ATOM 780 C CA . LEU A 1 95 ? -3.181 -3.261 11.176 1.00 91.88 95 LEU A CA 1
ATOM 781 C C . LEU A 1 95 ? -3.198 -4.520 12.029 1.00 91.88 95 LEU A C 1
ATOM 783 O O . LEU A 1 95 ? -2.178 -5.205 12.127 1.00 91.88 95 LEU A O 1
ATOM 787 N N . THR A 1 96 ? -4.341 -4.830 12.629 1.00 90.88 96 THR A N 1
ATOM 788 C CA . THR A 1 96 ? -4.545 -6.083 13.362 1.00 90.88 96 THR A CA 1
ATOM 789 C C . THR A 1 96 ? -5.801 -6.770 12.850 1.00 90.88 96 THR A C 1
ATOM 791 O O . THR A 1 96 ? -6.828 -6.129 12.650 1.00 90.88 96 THR A O 1
ATOM 794 N N . LEU A 1 97 ? -5.715 -8.075 12.599 1.00 88.06 97 LEU A N 1
ATOM 795 C CA . LEU A 1 97 ? -6.836 -8.874 12.110 1.00 88.06 97 LEU A CA 1
ATOM 796 C C . LEU A 1 97 ? -7.337 -9.786 13.223 1.00 88.06 97 LEU A C 1
ATOM 798 O O . LEU A 1 97 ? -6.540 -10.471 13.869 1.00 88.06 97 LEU A O 1
ATOM 802 N N . TYR A 1 98 ? -8.648 -9.826 13.390 1.00 87.19 98 TYR A N 1
ATOM 803 C CA . TYR A 1 98 ? -9.330 -10.723 14.306 1.00 87.19 98 TYR A CA 1
ATOM 804 C C . TYR A 1 98 ? -10.198 -11.678 13.494 1.00 87.19 98 TYR A C 1
ATOM 806 O O . TYR A 1 98 ? -10.998 -11.244 12.659 1.00 87.19 98 TYR A O 1
ATOM 814 N N . ASP A 1 99 ? -10.015 -12.974 13.728 1.00 82.44 99 ASP A N 1
ATOM 815 C CA . ASP A 1 99 ? -10.861 -13.996 13.128 1.00 82.44 99 ASP A CA 1
ATOM 816 C C . ASP A 1 99 ? -12.190 -14.030 13.899 1.00 82.44 99 ASP A C 1
ATOM 818 O O . ASP A 1 99 ? -12.220 -14.196 15.121 1.00 82.44 99 ASP A O 1
ATOM 822 N N . LEU A 1 100 ? -13.302 -13.842 13.187 1.00 80.69 100 LEU A N 1
ATOM 823 C CA . LEU A 1 100 ? -14.643 -14.000 13.743 1.00 80.69 100 LEU A CA 1
ATOM 824 C C . LEU A 1 100 ? -15.041 -15.469 13.591 1.00 80.69 100 LEU A C 1
ATOM 826 O O . LEU A 1 100 ? -15.657 -15.873 12.598 1.00 80.69 100 LEU A O 1
ATOM 830 N N . GLU A 1 101 ? -14.657 -16.293 14.566 1.00 74.50 101 GLU A N 1
ATOM 831 C CA . GLU A 1 101 ? -15.177 -17.657 14.636 1.00 74.50 101 GLU A CA 1
ATOM 832 C C . GLU A 1 101 ? -16.714 -17.630 14.741 1.00 74.50 101 GLU A C 1
ATOM 834 O O . GLU A 1 101 ? -17.267 -16.810 15.480 1.00 74.50 101 GLU A O 1
ATOM 839 N N . PRO A 1 102 ? -17.436 -18.522 14.035 1.00 64.75 102 PRO A N 1
ATOM 840 C CA . PRO A 1 102 ? -16.951 -19.668 13.253 1.00 64.75 102 PRO A CA 1
ATOM 841 C C . PRO A 1 102 ? -16.894 -19.437 11.726 1.00 64.75 102 PRO A C 1
ATOM 843 O O . PRO A 1 102 ? -16.879 -20.403 10.965 1.00 64.75 102 PRO A O 1
ATOM 846 N N . SER A 1 103 ? -16.932 -18.195 11.234 1.00 72.06 103 SER A N 1
ATOM 847 C CA . SER A 1 103 ? -17.056 -17.950 9.790 1.00 72.06 103 SER A CA 1
ATOM 848 C C . SER A 1 103 ? -15.699 -17.858 9.084 1.00 72.06 103 SER A C 1
ATOM 850 O O . SER A 1 103 ? -14.949 -16.915 9.298 1.00 72.06 103 SER A O 1
ATOM 852 N N . GLU A 1 104 ? -15.416 -18.780 8.160 1.00 78.56 104 GLU A N 1
ATOM 853 C CA . GLU A 1 104 ? -14.224 -18.715 7.287 1.00 78.56 104 GLU A CA 1
ATOM 854 C C . GLU A 1 104 ? -14.294 -17.586 6.238 1.00 78.56 104 GLU A C 1
ATOM 856 O O . GLU A 1 104 ? -13.336 -17.336 5.511 1.00 78.56 104 GLU A O 1
ATOM 861 N N . ASN A 1 105 ? -15.432 -16.900 6.148 1.00 89.00 105 ASN A N 1
ATOM 862 C CA . ASN A 1 105 ? -15.710 -15.892 5.127 1.00 89.00 105 ASN A CA 1
ATOM 863 C C . ASN A 1 105 ? -15.832 -14.480 5.704 1.00 89.00 105 ASN A C 1
ATOM 865 O O . ASN A 1 105 ? -16.174 -13.552 4.968 1.00 89.00 105 ASN A O 1
ATOM 869 N N . THR A 1 106 ? -15.589 -14.296 7.005 1.00 89.50 106 THR A N 1
ATOM 870 C CA . THR A 1 106 ? -15.537 -12.957 7.591 1.00 89.50 106 THR A CA 1
ATOM 871 C C . THR A 1 106 ? -14.297 -12.772 8.445 1.00 89.50 106 THR A C 1
ATOM 873 O O . THR A 1 106 ? -13.820 -13.701 9.092 1.00 89.50 106 THR A O 1
ATOM 876 N N . ALA A 1 10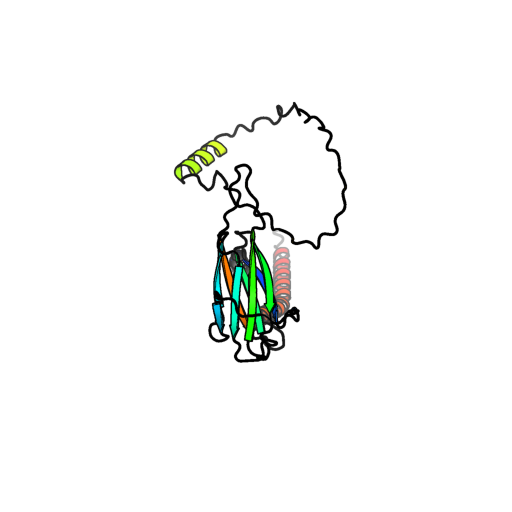7 ? -13.752 -11.563 8.415 1.00 90.31 107 ALA A N 1
ATOM 877 C CA . ALA A 1 107 ? -12.629 -11.180 9.255 1.00 90.31 107 ALA A CA 1
ATOM 878 C C . ALA A 1 107 ? -12.798 -9.726 9.684 1.00 90.31 107 ALA A C 1
ATOM 880 O O . ALA A 1 107 ? -13.278 -8.900 8.908 1.00 90.31 107 ALA A O 1
ATOM 881 N N . LEU A 1 108 ? -12.387 -9.397 10.903 1.00 92.06 108 LEU A N 1
ATOM 882 C CA . LEU A 1 108 ? -12.419 -8.027 11.391 1.00 92.06 108 LEU A CA 1
ATOM 883 C C . LEU A 1 108 ? -11.028 -7.416 11.283 1.00 92.06 108 LEU A C 1
ATOM 885 O O . LEU A 1 108 ? -10.080 -7.870 11.922 1.00 92.06 108 LEU A O 1
ATOM 889 N N . LEU A 1 109 ? -10.910 -6.369 10.478 1.00 93.31 109 LEU A N 1
ATOM 890 C CA . LEU A 1 109 ? -9.688 -5.606 10.303 1.00 93.31 109 LEU A CA 1
ATOM 891 C C . LEU A 1 109 ? -9.746 -4.337 11.149 1.00 93.31 109 LEU A C 1
ATOM 893 O O . LEU A 1 109 ? -10.549 -3.442 10.907 1.00 93.31 109 LEU A O 1
ATOM 897 N N . HIS A 1 110 ? -8.848 -4.242 12.111 1.00 94.38 110 HIS A N 1
ATOM 898 C CA . HIS A 1 110 ? -8.630 -3.045 12.901 1.00 94.38 110 HIS A CA 1
ATOM 899 C C . HIS A 1 110 ? -7.476 -2.244 12.306 1.00 94.38 110 HIS A C 1
ATOM 901 O O . HIS A 1 110 ? -6.377 -2.766 12.100 1.00 94.38 110 HIS A O 1
ATOM 907 N N . ILE A 1 111 ? -7.741 -0.973 12.017 1.00 95.31 111 ILE A N 1
ATOM 908 C CA . ILE A 1 111 ? -6.797 -0.050 11.402 1.00 95.31 111 ILE A CA 1
ATOM 909 C C . ILE A 1 111 ? -6.579 1.120 12.348 1.00 95.31 111 ILE A C 1
ATOM 911 O O . ILE A 1 111 ? -7.469 1.944 12.549 1.00 95.31 111 ILE A O 1
ATOM 915 N N . LEU A 1 112 ? -5.366 1.223 12.877 1.00 95.12 112 LEU A N 1
ATOM 916 C CA . LEU A 1 112 ? -4.935 2.328 13.719 1.00 95.12 112 LEU A CA 1
ATOM 917 C C . LEU A 1 112 ? -3.932 3.196 12.962 1.00 95.12 112 LEU A C 1
ATOM 919 O O . LEU A 1 112 ? -2.948 2.697 12.418 1.00 95.12 112 LEU A O 1
ATOM 923 N N . SER A 1 113 ? -4.148 4.504 12.963 1.00 94.00 113 SER A N 1
ATOM 924 C CA . SER A 1 113 ? -3.258 5.492 12.357 1.00 94.00 113 SER A CA 1
ATOM 925 C C . SER A 1 113 ? -2.582 6.349 13.422 1.00 94.00 113 SER A C 1
ATOM 927 O O . SER A 1 113 ? -3.178 6.722 14.431 1.00 94.00 113 SER A O 1
ATOM 929 N N . THR A 1 114 ? -1.311 6.667 13.198 1.00 91.06 114 THR A N 1
ATOM 930 C CA . THR A 1 114 ? -0.531 7.570 14.049 1.00 91.06 114 THR A CA 1
ATOM 931 C C . THR A 1 114 ? 0.323 8.486 13.173 1.00 91.06 114 THR A C 1
ATOM 933 O O . THR A 1 114 ? 0.903 8.007 12.199 1.00 91.06 114 THR A O 1
ATOM 936 N N . PRO A 1 115 ? 0.431 9.791 13.465 1.00 87.75 115 PRO A N 1
ATOM 937 C CA . PRO A 1 115 ? 1.293 10.678 12.688 1.00 87.75 115 PRO A CA 1
ATOM 938 C C . PRO A 1 115 ? 2.767 10.283 12.887 1.00 87.75 115 PRO A C 1
ATOM 940 O O . PRO A 1 115 ? 3.213 10.109 14.022 1.00 87.75 115 PRO A O 1
ATOM 943 N N . LEU A 1 116 ? 3.529 10.122 11.797 1.00 83.12 116 LEU A N 1
ATOM 944 C CA . LEU A 1 116 ? 4.972 9.812 11.855 1.00 83.12 116 LEU A CA 1
ATOM 945 C C . LEU A 1 116 ? 5.805 11.044 12.188 1.00 83.12 116 LEU A C 1
ATOM 947 O O . LEU A 1 116 ? 6.831 10.948 12.857 1.00 83.12 116 LEU A O 1
ATOM 951 N N . ALA A 1 117 ? 5.361 12.194 11.699 1.00 74.12 117 ALA A N 1
ATOM 952 C CA . ALA A 1 117 ? 5.977 13.471 11.962 1.00 74.12 117 ALA A CA 1
ATOM 953 C C . ALA A 1 117 ? 4.889 14.487 12.306 1.00 74.12 117 ALA A C 1
ATOM 955 O O . ALA A 1 117 ? 3.770 14.391 11.792 1.00 74.12 117 ALA A O 1
ATOM 956 N N . PRO A 1 118 ? 5.201 15.469 13.160 1.00 65.38 118 PRO A N 1
ATOM 957 C CA . PRO A 1 118 ? 4.365 16.647 13.250 1.00 65.38 118 PRO A CA 1
ATOM 958 C C . PRO A 1 118 ? 4.261 17.304 11.872 1.00 65.38 118 PRO A C 1
ATOM 960 O O . PRO A 1 118 ? 5.272 17.458 11.182 1.00 65.38 118 PRO A O 1
ATOM 963 N N . GLU A 1 119 ? 3.057 17.718 11.472 1.00 63.44 119 GLU A N 1
ATOM 964 C CA . GLU A 1 119 ? 2.929 18.662 10.366 1.00 63.44 119 GLU A CA 1
ATOM 965 C C . GLU A 1 119 ? 3.689 19.922 10.774 1.00 63.44 119 GLU A C 1
ATOM 967 O O . GLU A 1 119 ? 3.284 20.634 11.694 1.00 63.44 119 GLU A O 1
ATOM 972 N N . PHE A 1 120 ? 4.830 20.182 10.139 1.00 62.62 120 PHE A N 1
ATOM 973 C CA . PHE A 1 120 ? 5.501 21.458 10.304 1.00 62.62 120 PHE A CA 1
ATOM 974 C C . PHE A 1 120 ? 4.701 22.471 9.491 1.00 62.62 120 PHE A C 1
ATOM 976 O O . PHE A 1 120 ? 4.730 22.388 8.259 1.00 62.62 120 PHE A O 1
ATOM 983 N N . PRO A 1 121 ? 3.981 23.421 10.123 1.00 62.22 121 PRO A N 1
ATOM 984 C CA . PRO A 1 121 ? 3.338 24.482 9.373 1.00 62.22 121 PRO A CA 1
ATOM 985 C C . PRO A 1 121 ? 4.450 25.270 8.687 1.00 62.22 121 PRO A C 1
ATOM 987 O O . PRO A 1 121 ? 5.157 26.046 9.330 1.00 62.22 121 PRO A O 1
ATOM 990 N N . HIS A 1 122 ? 4.661 25.027 7.393 1.00 63.38 122 HIS A N 1
ATOM 991 C CA . HIS A 1 122 ? 5.704 25.723 6.666 1.00 63.38 122 HIS A CA 1
ATOM 992 C C . HIS A 1 122 ? 5.210 27.156 6.462 1.00 63.38 122 HIS A C 1
ATOM 994 O O . HIS A 1 122 ? 4.243 27.357 5.721 1.00 63.38 122 HIS A O 1
ATOM 1000 N N . PRO A 1 123 ? 5.838 28.168 7.088 1.00 66.88 123 PRO A N 1
ATOM 1001 C CA . PRO A 1 123 ? 5.319 29.533 7.067 1.00 66.88 123 PRO A CA 1
ATOM 1002 C C . PRO A 1 123 ? 5.213 30.080 5.642 1.00 66.88 123 PRO A C 1
ATOM 1004 O O . PRO A 1 123 ? 4.391 30.941 5.384 1.00 66.88 123 PRO A O 1
ATOM 1007 N N . LEU A 1 124 ? 6.001 29.551 4.699 1.00 67.06 124 LEU A N 1
ATOM 1008 C CA . LEU A 1 124 ? 5.943 29.947 3.290 1.00 67.06 124 LEU A CA 1
ATOM 1009 C C . LEU A 1 124 ? 4.738 29.382 2.520 1.00 67.06 124 LEU A C 1
ATOM 1011 O O . LEU A 1 124 ? 4.328 29.991 1.539 1.00 67.06 124 LEU A O 1
ATOM 1015 N N . LEU A 1 125 ? 4.171 28.246 2.941 1.00 66.94 125 LEU A N 1
ATOM 1016 C CA . LEU A 1 125 ? 3.026 27.621 2.262 1.00 66.94 125 LEU A CA 1
ATOM 1017 C C . LEU A 1 125 ? 1.683 28.188 2.736 1.00 66.94 125 LEU A C 1
ATOM 1019 O O . LEU A 1 125 ? 0.692 28.091 2.020 1.00 66.94 125 LEU A O 1
ATOM 1023 N N . SER A 1 126 ? 1.648 28.800 3.922 1.00 68.75 126 SER A N 1
ATOM 1024 C CA . SER A 1 126 ? 0.465 29.491 4.444 1.00 68.75 126 SER A CA 1
ATOM 1025 C C . SER A 1 126 ? 0.369 30.956 4.005 1.00 68.75 126 SER A C 1
ATOM 1027 O O . SER A 1 126 ? -0.646 31.605 4.267 1.00 68.75 126 SER A O 1
ATOM 1029 N N . LEU A 1 127 ? 1.396 31.493 3.332 1.00 75.06 127 LEU A N 1
ATOM 1030 C CA . LEU A 1 127 ? 1.363 32.853 2.804 1.00 75.06 127 LEU A CA 1
ATOM 1031 C C . LEU A 1 127 ? 0.428 32.935 1.587 1.00 75.06 127 LEU A C 1
ATOM 1033 O O . LEU A 1 127 ? 0.500 32.091 0.692 1.00 75.06 127 LEU A O 1
ATOM 1037 N N . PRO A 1 128 ? -0.405 33.985 1.485 1.00 79.56 128 PRO A N 1
ATOM 1038 C CA . PRO A 1 128 ? -1.133 34.274 0.258 1.00 79.56 128 PRO A CA 1
ATOM 1039 C C . PRO A 1 128 ? -0.164 34.364 -0.931 1.00 79.56 128 PRO A C 1
ATOM 1041 O O . PRO A 1 128 ? 0.899 34.972 -0.811 1.00 79.56 128 PRO A O 1
ATOM 1044 N N . LEU A 1 129 ? -0.556 33.836 -2.096 1.00 81.19 129 LEU A N 1
ATOM 1045 C CA . LEU A 1 129 ? 0.193 33.924 -3.365 1.00 81.19 129 LEU A CA 1
ATOM 1046 C C . LEU A 1 129 ? 0.913 35.270 -3.621 1.00 81.19 129 LEU A C 1
ATOM 1048 O O . LEU A 1 129 ? 2.081 35.225 -4.011 1.00 81.19 129 LEU A O 1
ATOM 1052 N N . PRO A 1 130 ? 0.303 36.456 -3.393 1.00 81.31 130 PRO A N 1
ATOM 1053 C CA . PRO A 1 130 ? 1.017 37.724 -3.568 1.00 81.31 130 PRO A CA 1
ATOM 1054 C C . PRO A 1 130 ? 2.221 37.884 -2.624 1.00 81.31 130 PRO A C 1
ATOM 1056 O O . PRO A 1 130 ? 3.286 38.299 -3.068 1.00 81.31 130 PRO A O 1
ATOM 1059 N N . PHE A 1 131 ? 2.103 37.467 -1.360 1.00 80.38 131 PHE A N 1
ATOM 1060 C CA . PHE A 1 131 ? 3.211 37.505 -0.399 1.00 80.38 131 PHE A CA 1
ATOM 1061 C C . PHE A 1 131 ? 4.318 36.512 -0.743 1.00 80.38 131 PHE A C 1
ATOM 1063 O O . PHE A 1 131 ? 5.494 36.826 -0.575 1.00 80.38 131 PHE A O 1
ATOM 1070 N N . LEU A 1 132 ? 3.960 35.329 -1.250 1.00 79.69 132 LEU A N 1
ATOM 1071 C CA . LEU A 1 132 ? 4.947 34.360 -1.720 1.00 79.69 132 LEU A CA 1
ATOM 1072 C C . LEU A 1 132 ? 5.759 34.934 -2.888 1.00 79.69 132 LEU A C 1
ATOM 1074 O O . LEU A 1 132 ? 6.980 34.811 -2.904 1.00 79.69 132 LEU A O 1
ATOM 1078 N N . MET A 1 133 ? 5.100 35.597 -3.842 1.00 82.69 133 MET A N 1
ATOM 1079 C CA . MET A 1 133 ? 5.781 36.221 -4.978 1.00 82.69 133 MET A CA 1
ATOM 1080 C C . MET A 1 133 ? 6.684 37.378 -4.552 1.00 82.69 133 MET A C 1
ATOM 1082 O O . MET A 1 133 ? 7.790 37.492 -5.076 1.00 82.69 133 MET A O 1
ATOM 1086 N N . ASP A 1 134 ? 6.269 38.195 -3.584 1.00 82.94 134 ASP A N 1
ATOM 1087 C CA . ASP A 1 134 ? 7.113 39.266 -3.047 1.00 82.94 134 ASP A CA 1
ATOM 1088 C C . ASP A 1 134 ? 8.308 38.718 -2.258 1.00 82.94 134 ASP A C 1
ATOM 1090 O O . ASP A 1 134 ? 9.423 39.224 -2.416 1.00 82.94 134 ASP A O 1
ATOM 1094 N N . TYR A 1 135 ? 8.116 37.642 -1.487 1.00 80.25 135 TYR A N 1
ATOM 1095 C CA . TYR A 1 135 ? 9.189 36.930 -0.790 1.00 80.25 135 TYR A CA 1
ATOM 1096 C C . TYR A 1 135 ? 10.190 36.310 -1.770 1.00 80.25 135 TYR A C 1
ATOM 1098 O O . TYR A 1 135 ? 11.392 36.523 -1.644 1.00 80.25 135 TYR A O 1
ATOM 1106 N N . LEU A 1 136 ? 9.716 35.591 -2.793 1.00 81.88 136 LEU A N 1
ATOM 1107 C CA . LEU A 1 136 ? 10.584 35.016 -3.822 1.00 81.88 136 LEU A CA 1
ATOM 1108 C C . LEU A 1 136 ? 11.296 36.117 -4.609 1.00 81.88 136 LEU A C 1
ATOM 1110 O O . LEU A 1 136 ? 12.496 36.020 -4.848 1.00 81.88 136 LEU A O 1
ATOM 1114 N N . ARG A 1 137 ? 10.598 37.203 -4.961 1.00 82.94 137 ARG A N 1
ATOM 1115 C CA . ARG A 1 137 ? 11.209 38.360 -5.622 1.00 82.94 137 ARG A CA 1
ATOM 1116 C C . ARG A 1 137 ? 12.314 38.955 -4.759 1.00 82.94 137 ARG A C 1
ATOM 1118 O O . ARG A 1 137 ? 13.389 39.200 -5.294 1.00 82.94 137 ARG A O 1
ATOM 1125 N N . THR A 1 138 ? 12.097 39.176 -3.463 1.00 79.44 138 THR A N 1
ATOM 1126 C CA . THR A 1 138 ? 13.156 39.689 -2.574 1.00 79.44 138 THR A CA 1
ATOM 1127 C C . THR A 1 138 ? 14.295 38.688 -2.433 1.00 79.44 138 THR A C 1
ATOM 1129 O O . THR A 1 138 ? 15.449 39.080 -2.577 1.00 79.44 138 THR A O 1
ATOM 1132 N N . PHE A 1 139 ? 14.000 37.401 -2.263 1.00 78.50 139 PHE A N 1
ATOM 1133 C CA . PHE A 1 139 ? 15.006 36.343 -2.173 1.00 78.50 139 PHE A CA 1
ATOM 1134 C C . PHE A 1 139 ? 15.906 36.289 -3.419 1.00 78.50 139 PHE A C 1
ATOM 1136 O O . PHE A 1 139 ? 17.126 36.306 -3.296 1.00 78.50 139 PHE A O 1
ATOM 1143 N N . PHE A 1 140 ? 15.326 36.319 -4.624 1.00 77.12 140 PHE A N 1
ATOM 1144 C CA . PHE A 1 140 ? 16.083 36.296 -5.881 1.00 77.12 140 PHE A CA 1
ATOM 1145 C C . PHE A 1 140 ? 16.700 37.650 -6.265 1.00 77.12 140 PHE A C 1
ATOM 1147 O O . PHE A 1 140 ? 17.704 37.674 -6.974 1.00 77.12 140 PHE A O 1
ATOM 1154 N N . SER A 1 141 ? 16.136 38.774 -5.810 1.00 77.25 141 SER A N 1
ATOM 1155 C CA . SER A 1 141 ? 16.713 40.110 -6.051 1.00 77.25 141 SER A CA 1
ATOM 1156 C C . SER A 1 141 ? 17.895 40.400 -5.127 1.00 77.25 141 SER A C 1
ATOM 1158 O O . SER A 1 141 ? 18.724 41.255 -5.433 1.00 77.25 141 SER A O 1
ATOM 1160 N N . THR A 1 142 ? 18.002 39.682 -4.007 1.00 60.25 142 THR A N 1
ATOM 1161 C CA . THR A 1 142 ? 19.130 39.803 -3.085 1.00 60.25 142 THR A CA 1
ATOM 1162 C C . THR A 1 142 ? 20.270 38.908 -3.571 1.00 60.25 142 THR A C 1
ATOM 1164 O O . THR A 1 142 ? 20.580 37.879 -2.987 1.00 60.25 142 THR A O 1
ATOM 1167 N N . SER A 1 143 ? 20.951 39.317 -4.643 1.00 56.06 143 SER A N 1
ATOM 1168 C CA . SER A 1 143 ? 22.232 38.725 -5.064 1.00 56.06 143 SER A CA 1
ATOM 1169 C C . SER A 1 143 ? 23.381 39.000 -4.077 1.00 56.06 143 SER A C 1
ATOM 1171 O O . SER A 1 143 ? 24.533 38.668 -4.350 1.00 56.06 143 SER A O 1
ATOM 1173 N N . ALA A 1 144 ? 23.096 39.625 -2.934 1.00 53.88 144 ALA A N 1
ATOM 1174 C CA . ALA A 1 144 ? 24.030 39.752 -1.834 1.00 53.88 144 ALA A CA 1
ATOM 1175 C C . ALA A 1 144 ? 23.962 38.473 -0.994 1.00 53.88 144 ALA A C 1
ATOM 1177 O O . ALA A 1 144 ? 23.181 38.386 -0.050 1.00 53.88 144 ALA A O 1
ATOM 1178 N N . LEU A 1 145 ? 24.790 37.480 -1.341 1.00 52.84 145 LEU A N 1
ATOM 1179 C CA . LEU A 1 145 ? 25.216 36.478 -0.366 1.00 52.84 145 LEU A CA 1
ATOM 1180 C C . LEU A 1 145 ? 25.727 37.254 0.862 1.00 52.84 145 LEU A C 1
ATOM 1182 O O . LEU A 1 145 ? 26.727 37.967 0.723 1.00 52.84 145 LEU A O 1
ATOM 1186 N N . PRO A 1 146 ? 25.099 37.163 2.048 1.00 53.69 146 PRO A N 1
ATOM 1187 C CA . PRO A 1 146 ? 25.775 37.609 3.250 1.00 53.69 146 PRO A CA 1
ATOM 1188 C C . PRO A 1 146 ? 27.024 36.736 3.382 1.00 53.69 146 PRO A C 1
ATOM 1190 O O . PRO A 1 146 ? 26.941 35.507 3.418 1.00 53.69 146 PRO A O 1
ATOM 1193 N N . SER A 1 147 ? 28.200 37.362 3.364 1.00 52.28 147 SER A N 1
ATOM 1194 C CA . SER A 1 147 ? 29.456 36.668 3.617 1.00 52.28 147 SER A CA 1
ATOM 1195 C C . SER A 1 147 ? 29.338 35.937 4.952 1.00 52.28 147 SER A C 1
ATOM 1197 O O . SER A 1 147 ? 29.031 36.557 5.970 1.00 52.28 147 SER A O 1
ATOM 1199 N N . LEU A 1 148 ? 29.563 34.625 4.924 1.00 51.31 148 LEU A N 1
ATOM 1200 C CA . LEU A 1 148 ? 29.431 33.649 6.015 1.00 51.31 148 LEU A CA 1
ATOM 1201 C C . LEU A 1 148 ? 30.459 33.855 7.157 1.00 51.31 148 LEU A C 1
ATOM 1203 O O . LEU A 1 148 ? 30.946 32.896 7.748 1.00 51.31 148 LEU A O 1
ATOM 1207 N N . THR A 1 149 ? 30.828 35.101 7.455 1.00 54.62 149 THR A N 1
ATOM 1208 C CA . THR A 1 149 ? 31.962 35.462 8.317 1.00 54.62 149 THR A CA 1
ATOM 1209 C C . THR A 1 149 ? 31.554 35.868 9.739 1.00 54.62 149 THR A C 1
ATOM 1211 O O . THR A 1 149 ? 32.426 36.015 10.586 1.00 54.62 149 THR A O 1
ATOM 1214 N N . GLU A 1 150 ? 30.260 35.993 10.056 1.00 53.00 150 GLU A N 1
ATOM 1215 C CA . GLU A 1 150 ? 29.795 36.428 11.390 1.00 53.00 150 GLU A CA 1
ATOM 1216 C C . GLU A 1 150 ? 28.833 35.441 12.076 1.00 53.00 150 GLU A C 1
ATOM 1218 O O . GLU A 1 150 ? 27.839 35.831 12.680 1.00 53.00 150 GLU A O 1
ATOM 1223 N N . LEU A 1 151 ? 29.137 34.138 12.046 1.00 49.22 151 LEU A N 1
ATOM 1224 C CA . LEU A 1 151 ? 28.540 33.171 12.985 1.00 49.22 151 LEU A CA 1
ATOM 1225 C C . LEU A 1 151 ? 29.579 32.687 14.007 1.00 49.22 151 LEU A C 1
ATOM 1227 O O . LEU A 1 151 ? 29.758 31.498 14.254 1.00 49.22 151 LEU A O 1
ATOM 1231 N N . GLY A 1 152 ? 30.305 33.645 14.585 1.00 53.28 152 GLY A N 1
ATOM 1232 C CA . GLY A 1 152 ? 31.252 33.442 15.672 1.00 53.28 152 GLY A CA 1
ATOM 1233 C C . GLY A 1 152 ? 30.735 34.058 16.966 1.00 53.28 152 GLY A C 1
ATOM 1234 O O . GLY A 1 152 ? 31.032 35.208 17.254 1.00 53.28 152 GLY A O 1
ATOM 1235 N N . THR A 1 153 ? 29.961 33.304 17.746 1.00 51.91 153 THR A N 1
ATOM 1236 C CA . THR A 1 153 ? 30.052 33.228 19.222 1.00 51.91 153 THR A CA 1
ATOM 1237 C C . THR A 1 153 ? 29.031 32.212 19.723 1.00 51.91 153 THR A C 1
ATOM 1239 O O . THR A 1 153 ? 27.930 32.519 20.172 1.00 51.91 153 THR A O 1
ATOM 1242 N N . SER A 1 154 ? 29.441 30.949 19.622 1.00 47.28 154 SER A N 1
ATOM 1243 C CA . SER A 1 154 ? 28.870 29.814 20.340 1.00 47.28 154 SER A CA 1
ATOM 1244 C C . SER A 1 154 ? 28.818 30.125 21.840 1.00 47.28 154 SER A C 1
ATOM 1246 O O . SER A 1 154 ? 29.818 29.998 22.548 1.00 47.28 154 SER A O 1
ATOM 1248 N N . ARG A 1 155 ? 27.649 30.531 22.340 1.00 51.75 155 ARG A N 1
ATOM 1249 C CA . ARG A 1 155 ? 27.367 30.557 23.775 1.00 51.75 155 ARG A CA 1
ATOM 1250 C C . ARG A 1 155 ? 27.016 29.128 24.183 1.00 51.75 155 ARG A C 1
ATOM 1252 O O . ARG A 1 155 ? 25.921 28.649 23.912 1.00 51.75 155 ARG A O 1
ATOM 1259 N N . S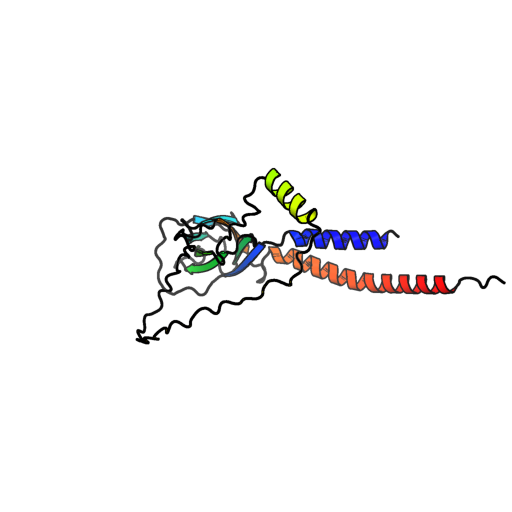ER A 1 156 ? 28.002 28.445 24.762 1.00 54.88 156 SER A N 1
ATOM 1260 C CA . SER A 1 156 ? 27.863 27.109 25.344 1.00 54.88 156 SER A CA 1
ATOM 1261 C C . SER A 1 156 ? 26.712 27.107 26.357 1.00 54.88 156 SER A C 1
ATOM 1263 O O . SER A 1 156 ? 26.776 27.892 27.306 1.00 54.88 156 SER A O 1
ATOM 1265 N N . PRO A 1 157 ? 25.675 26.267 26.198 1.00 59.22 157 PRO A N 1
ATOM 1266 C CA . PRO A 1 157 ? 24.703 26.061 27.256 1.00 59.22 157 PRO A CA 1
ATOM 1267 C C . PRO A 1 157 ? 25.389 25.345 28.422 1.00 59.22 157 PRO A C 1
ATOM 1269 O O . PRO A 1 157 ? 26.122 24.368 28.248 1.00 59.22 157 PRO A O 1
ATOM 1272 N N . ASP A 1 158 ? 25.193 25.918 29.601 1.00 59.38 158 ASP A N 1
ATOM 1273 C CA . ASP A 1 158 ? 25.693 25.451 30.882 1.00 59.38 158 ASP A CA 1
ATOM 1274 C C . ASP A 1 158 ? 25.172 24.032 31.168 1.00 59.38 158 ASP A C 1
ATOM 1276 O O . ASP A 1 158 ? 23.987 23.737 30.979 1.00 59.38 158 ASP A O 1
ATOM 1280 N N . LYS A 1 159 ? 26.071 23.130 31.574 1.00 49.44 159 LYS A N 1
ATOM 1281 C CA . LYS A 1 159 ? 25.755 21.727 31.874 1.00 49.44 159 LYS A CA 1
ATOM 1282 C C . LYS A 1 159 ? 25.051 21.660 33.228 1.00 49.44 159 LYS A C 1
ATOM 1284 O O . LYS A 1 159 ? 25.671 21.398 34.255 1.00 49.44 159 LYS A O 1
ATOM 1289 N N . GLY A 1 160 ? 23.739 21.878 33.213 1.00 57.34 160 GLY A N 1
ATOM 1290 C CA . GLY A 1 160 ? 22.856 21.558 34.328 1.00 57.34 160 GLY A CA 1
ATOM 1291 C C . GLY A 1 160 ? 22.891 20.057 34.623 1.00 57.34 160 GLY A C 1
ATOM 1292 O O . GLY A 1 160 ? 22.562 19.231 33.776 1.00 57.34 160 GLY A O 1
ATOM 1293 N N . HIS A 1 161 ? 23.332 19.728 35.830 1.00 54.41 161 HIS A N 1
ATOM 1294 C CA . HIS A 1 161 ? 23.452 18.390 36.397 1.00 54.41 161 HIS A CA 1
ATOM 1295 C C . HIS A 1 161 ? 22.067 17.714 36.463 1.00 54.41 161 HIS A C 1
ATOM 1297 O O . HIS A 1 161 ? 21.270 18.019 37.348 1.00 54.41 161 HIS A O 1
ATOM 1303 N N . ILE A 1 162 ? 21.763 16.800 35.538 1.00 54.47 162 ILE A N 1
ATOM 1304 C CA . ILE A 1 162 ? 20.591 15.922 35.655 1.00 54.47 162 ILE A CA 1
ATOM 1305 C C . ILE A 1 162 ? 21.022 14.712 36.489 1.00 54.47 162 ILE A C 1
ATOM 1307 O O . ILE A 1 162 ? 21.931 13.976 36.109 1.00 54.47 162 ILE A O 1
ATOM 1311 N N . LYS A 1 163 ? 20.413 14.556 37.669 1.00 58.19 163 LYS A N 1
ATOM 1312 C CA . LYS A 1 163 ? 20.465 13.325 38.463 1.00 58.19 163 LYS A CA 1
ATOM 1313 C C . LYS A 1 163 ? 19.676 12.251 37.712 1.00 58.19 163 LYS A C 1
ATOM 1315 O O . LYS A 1 163 ? 18.471 12.400 37.540 1.00 58.19 163 LYS A O 1
ATOM 1320 N N . GLU A 1 164 ? 20.354 11.193 37.283 1.00 54.75 164 GLU A N 1
ATOM 1321 C CA . GLU A 1 164 ? 19.716 9.922 36.942 1.00 54.75 164 GLU A CA 1
ATOM 1322 C C . GLU A 1 164 ? 19.261 9.262 38.249 1.00 54.75 164 GLU A C 1
ATOM 1324 O O . GLU A 1 164 ? 20.066 8.716 39.002 1.00 54.75 164 GLU A O 1
ATOM 1329 N N . GLU A 1 165 ? 17.972 9.384 38.553 1.00 55.00 165 GLU A N 1
ATOM 1330 C CA . GLU A 1 165 ? 17.298 8.572 39.561 1.00 55.00 165 GLU A CA 1
ATOM 1331 C C . GLU A 1 165 ? 16.703 7.371 38.829 1.00 55.00 165 GLU A C 1
ATOM 1333 O O . GLU A 1 165 ? 15.820 7.497 37.982 1.00 55.00 165 GLU A O 1
ATOM 1338 N N . ASN A 1 166 ? 17.325 6.224 39.078 1.00 57.44 166 ASN A N 1
ATOM 1339 C CA . ASN A 1 166 ? 17.095 4.964 38.403 1.00 57.44 166 ASN A CA 1
ATOM 1340 C C . ASN A 1 166 ? 16.310 4.077 39.371 1.00 57.44 166 ASN A C 1
ATOM 1342 O O . ASN A 1 166 ? 16.914 3.301 40.107 1.00 57.44 166 ASN A O 1
ATOM 1346 N N . ASP A 1 167 ? 14.990 4.239 39.401 1.00 56.06 167 ASP A N 1
ATOM 1347 C CA . ASP A 1 167 ? 14.099 3.300 40.078 1.00 56.06 167 ASP A CA 1
ATOM 1348 C C . ASP A 1 167 ? 13.399 2.443 39.027 1.00 56.06 167 ASP A C 1
ATOM 1350 O O . ASP A 1 167 ? 12.669 2.925 38.158 1.00 56.06 167 ASP A O 1
ATOM 1354 N N . GLY A 1 168 ? 13.720 1.152 39.091 1.00 65.06 168 GLY A N 1
ATOM 1355 C CA . GLY A 1 168 ? 13.125 0.114 38.275 1.00 65.06 168 GLY A CA 1
ATOM 1356 C C . GLY A 1 168 ? 11.678 -0.123 38.674 1.00 65.06 168 GLY A C 1
ATOM 1357 O O . GLY A 1 168 ? 11.367 -0.293 39.851 1.00 65.06 168 GLY A O 1
ATOM 1358 N N . ASP A 1 169 ? 10.816 -0.194 37.669 1.00 55.09 169 ASP A N 1
ATOM 1359 C CA . ASP A 1 169 ? 9.527 -0.849 37.798 1.00 55.09 169 ASP A CA 1
ATOM 1360 C C . ASP A 1 169 ? 9.198 -1.544 36.474 1.00 55.09 169 ASP A C 1
ATOM 1362 O O . ASP A 1 169 ? 9.177 -0.931 35.400 1.00 55.09 169 ASP A O 1
ATOM 1366 N N . ASP A 1 170 ? 8.999 -2.857 36.562 1.00 56.88 170 ASP A N 1
ATOM 1367 C CA . ASP A 1 170 ? 8.671 -3.762 35.466 1.00 56.88 170 ASP A CA 1
ATOM 1368 C C . ASP A 1 170 ? 7.196 -3.573 35.074 1.00 56.88 170 ASP A C 1
ATOM 1370 O O . ASP A 1 170 ? 6.329 -4.420 35.293 1.00 56.88 170 ASP A O 1
ATOM 1374 N N . GLY A 1 171 ? 6.891 -2.416 34.489 1.00 46.09 171 GLY A N 1
ATOM 1375 C CA . GLY A 1 171 ? 5.580 -2.083 33.950 1.00 46.09 171 GLY A CA 1
ATOM 1376 C C . GLY A 1 171 ? 5.457 -2.517 32.494 1.00 46.09 171 GLY A C 1
ATOM 1377 O O . GLY A 1 171 ? 5.939 -1.831 31.587 1.00 46.09 171 GLY A O 1
ATOM 1378 N N . LEU A 1 172 ? 4.778 -3.646 32.263 1.00 51.22 172 LEU A N 1
ATOM 1379 C CA . LEU A 1 172 ? 4.270 -4.078 30.957 1.00 51.22 172 LEU A CA 1
ATOM 1380 C C . LEU A 1 172 ? 3.734 -2.876 30.177 1.00 51.22 172 LEU A C 1
ATOM 1382 O O . LEU A 1 172 ? 2.756 -2.227 30.548 1.00 51.22 172 LEU A O 1
ATOM 1386 N N . SER A 1 173 ? 4.462 -2.568 29.111 1.00 44.03 173 SER A N 1
ATOM 1387 C CA . SER A 1 173 ? 4.460 -1.289 28.431 1.00 44.03 173 SER A CA 1
ATOM 1388 C C . SER A 1 173 ? 3.145 -1.045 27.702 1.00 44.03 173 SER A C 1
ATOM 1390 O O . SER A 1 173 ? 3.018 -1.280 26.500 1.00 44.03 173 SER A O 1
ATOM 1392 N N . GLN A 1 174 ? 2.184 -0.468 28.417 1.00 45.66 174 GLN A N 1
ATOM 1393 C CA . GLN A 1 174 ? 1.223 0.445 27.826 1.00 45.66 174 GLN A CA 1
ATOM 1394 C C . GLN A 1 174 ? 2.052 1.618 27.286 1.00 45.66 174 GLN A C 1
ATOM 1396 O O . GLN A 1 174 ? 2.311 2.601 27.976 1.00 45.66 174 GLN A O 1
ATOM 1401 N N . ARG A 1 175 ? 2.568 1.480 26.057 1.00 48.62 175 ARG A N 1
ATOM 1402 C CA . ARG A 1 175 ? 3.116 2.605 25.301 1.00 48.62 175 ARG A CA 1
ATOM 1403 C C . ARG A 1 175 ? 1.946 3.550 25.077 1.00 48.62 175 ARG A C 1
ATOM 1405 O O . ARG A 1 175 ? 1.247 3.447 24.074 1.00 48.62 175 ARG A O 1
ATOM 1412 N N . GLN A 1 176 ? 1.698 4.422 26.051 1.00 47.03 176 GLN A N 1
ATOM 1413 C CA . GLN A 1 176 ? 0.905 5.615 25.856 1.00 47.03 176 GLN A CA 1
ATOM 1414 C C . GLN A 1 176 ? 1.571 6.326 24.690 1.00 47.03 176 GLN A C 1
ATOM 1416 O O . GLN A 1 176 ? 2.673 6.860 24.815 1.00 47.03 176 GLN A O 1
ATOM 1421 N N . PHE A 1 177 ? 0.948 6.217 23.520 1.00 53.41 177 PHE A N 1
ATOM 1422 C CA . PHE A 1 177 ? 1.299 7.016 22.370 1.00 53.41 177 PHE A CA 1
ATOM 1423 C C . PHE A 1 177 ? 1.117 8.452 22.830 1.00 53.41 177 PHE A C 1
ATOM 1425 O O . PHE A 1 177 ? -0.008 8.933 22.956 1.00 53.41 177 PHE A O 1
ATOM 1432 N N . SER A 1 178 ? 2.222 9.097 23.198 1.00 50.38 178 SER A N 1
ATOM 1433 C CA . SER A 1 178 ? 2.215 10.497 23.556 1.00 50.38 178 SER A CA 1
ATOM 1434 C C . SER A 1 178 ? 1.742 11.219 22.308 1.00 50.38 178 SER A C 1
ATOM 1436 O O . SER A 1 178 ? 2.463 11.347 21.321 1.00 50.38 178 SER A O 1
ATOM 1438 N N . THR A 1 179 ? 0.474 11.627 22.314 1.00 59.81 179 THR A N 1
ATOM 1439 C CA . THR A 1 179 ? -0.043 12.609 21.372 1.00 59.81 179 THR A CA 1
ATOM 1440 C C . THR A 1 179 ? 0.907 13.783 21.472 1.00 59.81 179 THR A C 1
ATOM 1442 O O . THR A 1 179 ? 0.887 14.500 22.478 1.00 59.81 179 THR A O 1
ATOM 1445 N N . GLY A 1 180 ? 1.814 13.901 20.500 1.00 62.75 180 GLY A N 1
ATOM 1446 C CA . GLY A 1 180 ? 2.811 14.950 20.513 1.00 62.75 180 GLY A CA 1
ATOM 1447 C C . GLY A 1 180 ? 2.065 16.266 20.685 1.00 62.75 180 GLY A C 1
ATOM 1448 O O . GLY A 1 180 ? 1.076 16.537 20.000 1.00 62.75 180 GLY A O 1
ATOM 1449 N N . ARG A 1 181 ? 2.478 17.046 21.672 1.00 65.75 181 ARG A N 1
ATOM 1450 C CA . ARG A 1 181 ? 2.082 18.442 21.744 1.00 65.75 181 ARG A CA 1
ATOM 1451 C C . ARG A 1 181 ? 3.216 19.244 21.141 1.00 65.75 181 ARG A C 1
ATOM 1453 O O . ARG A 1 181 ? 4.383 18.906 21.340 1.00 65.75 181 ARG A O 1
ATOM 1460 N N . ASN A 1 182 ? 2.886 20.283 20.389 1.00 69.31 182 ASN A N 1
ATOM 1461 C CA . ASN A 1 182 ? 3.889 21.263 20.004 1.00 69.31 182 ASN A CA 1
ATOM 1462 C C . ASN A 1 182 ? 4.373 22.042 21.246 1.00 69.31 182 ASN A C 1
ATOM 1464 O O . ASN A 1 182 ? 3.801 21.924 22.332 1.00 69.31 182 ASN A O 1
ATOM 1468 N N . GLU A 1 183 ? 5.400 22.879 21.089 1.00 71.75 183 GLU A N 1
ATOM 1469 C CA . GLU A 1 183 ? 5.942 23.728 22.170 1.00 71.75 183 GLU A CA 1
ATOM 1470 C C . GLU A 1 183 ? 4.883 24.637 22.824 1.00 71.75 183 GLU A C 1
ATOM 1472 O O . GLU A 1 183 ? 5.059 25.111 23.943 1.00 71.75 183 GLU A O 1
ATOM 1477 N N . LYS A 1 184 ? 3.753 24.860 22.142 1.00 75.56 184 LYS A N 1
ATOM 1478 C CA . LYS A 1 184 ? 2.612 25.657 22.610 1.00 75.56 184 LYS A CA 1
ATOM 1479 C C . LYS A 1 184 ? 1.513 24.813 23.265 1.00 75.56 184 LYS A C 1
ATOM 1481 O O . LYS A 1 184 ? 0.441 25.334 23.559 1.00 75.56 184 LYS A O 1
ATOM 1486 N N . GLY A 1 185 ? 1.739 23.515 23.469 1.00 77.25 185 GLY A N 1
ATOM 1487 C CA . GLY A 1 185 ? 0.769 22.604 24.070 1.00 77.25 185 GLY A CA 1
ATOM 1488 C C . GLY A 1 185 ? -0.382 22.182 23.147 1.00 77.25 185 GLY A C 1
ATOM 1489 O O . GLY A 1 185 ? -1.301 21.515 23.620 1.00 77.25 185 GLY A O 1
ATOM 1490 N N . GLN A 1 186 ? -0.364 22.537 21.859 1.00 73.81 186 GLN A N 1
ATOM 1491 C CA . GLN A 1 186 ? -1.402 22.129 20.907 1.00 73.81 186 GLN A CA 1
ATOM 1492 C C . GLN A 1 186 ? -1.141 20.704 20.423 1.00 73.81 186 GLN A C 1
ATOM 1494 O O . GLN A 1 186 ? -0.008 20.357 20.084 1.00 73.81 186 GLN A O 1
ATOM 1499 N N . LEU A 1 187 ? -2.197 19.892 20.384 1.00 71.81 187 LEU A N 1
ATOM 1500 C CA . LEU A 1 187 ? -2.156 18.558 19.792 1.00 71.81 187 LEU A CA 1
ATOM 1501 C C . LEU A 1 187 ? -1.864 18.673 18.292 1.00 71.81 187 LEU A C 1
ATOM 1503 O O . LEU A 1 187 ? -2.482 19.493 17.613 1.00 71.81 187 LEU A O 1
ATOM 1507 N N . TRP A 1 188 ? -0.972 17.831 17.771 1.00 73.00 188 TRP A N 1
ATOM 1508 C CA . TRP A 1 188 ? -0.800 17.715 16.325 1.00 73.00 188 TRP A CA 1
ATOM 1509 C C . TRP A 1 188 ? -2.101 17.217 15.690 1.00 73.00 188 TRP A C 1
ATOM 1511 O O . TRP A 1 188 ? -2.610 16.137 16.015 1.00 73.00 188 TRP A O 1
ATOM 1521 N N . THR A 1 189 ? -2.656 18.028 14.796 1.00 81.94 189 THR A N 1
ATOM 1522 C CA . THR A 1 189 ? -3.749 17.617 13.921 1.00 81.94 189 THR A CA 1
ATOM 1523 C C . THR A 1 189 ? -3.147 16.935 12.705 1.00 81.94 189 THR A C 1
ATOM 1525 O O . THR A 1 189 ? -2.258 17.507 12.086 1.00 81.94 189 THR A O 1
ATOM 1528 N N . PHE A 1 190 ? -3.611 15.737 12.370 1.00 88.25 190 PHE A N 1
ATOM 1529 C CA . PHE A 1 190 ? -3.336 15.120 11.076 1.00 88.25 190 PHE A CA 1
ATOM 1530 C C . PHE A 1 190 ? -4.660 14.804 10.393 1.00 88.25 190 PHE A C 1
ATOM 1532 O O . PHE A 1 190 ? -5.684 14.611 11.060 1.00 88.25 190 PHE A O 1
ATOM 1539 N N . ASN A 1 191 ? -4.639 14.781 9.067 1.00 90.88 191 ASN A N 1
ATOM 1540 C CA . ASN A 1 191 ? -5.783 14.389 8.268 1.00 90.88 191 ASN A CA 1
ATOM 1541 C C . ASN A 1 191 ? -5.307 13.643 7.020 1.00 90.88 191 ASN A C 1
ATOM 1543 O O . ASN A 1 191 ? -4.772 14.251 6.095 1.00 90.88 191 ASN A O 1
ATOM 1547 N N . THR A 1 192 ? -5.523 12.332 6.995 1.00 93.00 192 THR A N 1
ATOM 1548 C CA . THR A 1 192 ? -5.001 11.444 5.956 1.00 93.00 192 THR A CA 1
ATOM 1549 C C . THR A 1 192 ? -6.126 10.563 5.431 1.00 93.00 192 THR A C 1
ATOM 1551 O O . THR A 1 192 ? -6.790 9.860 6.192 1.00 93.00 192 THR A O 1
ATOM 1554 N N . SER A 1 193 ? -6.339 10.573 4.117 1.00 95.19 193 SER A N 1
ATOM 1555 C CA . SER A 1 193 ? -7.213 9.604 3.456 1.00 95.19 193 SER A CA 1
ATOM 1556 C C . SER A 1 193 ? -6.420 8.347 3.111 1.00 95.19 193 SER A C 1
ATOM 1558 O O . SER A 1 193 ? -5.362 8.454 2.489 1.00 95.19 193 SER A O 1
ATOM 1560 N N . ALA A 1 194 ? -6.941 7.169 3.442 1.00 95.44 194 ALA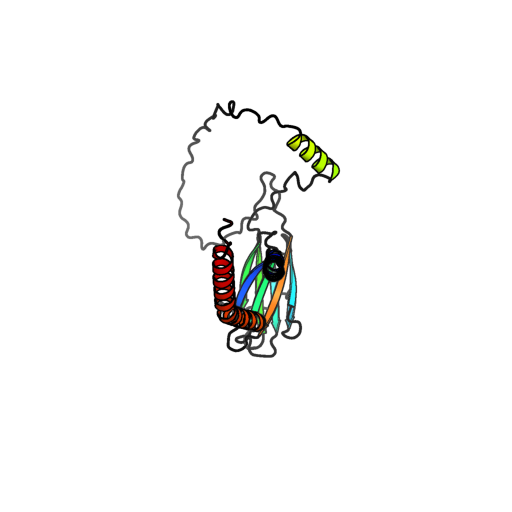 A N 1
ATOM 1561 C CA . ALA A 1 194 ? -6.378 5.904 2.989 1.00 95.44 194 ALA A CA 1
ATOM 1562 C C . ALA A 1 194 ? -7.408 5.109 2.182 1.00 95.44 194 ALA A C 1
ATOM 1564 O O . ALA A 1 194 ? -8.612 5.167 2.431 1.00 95.44 194 ALA A O 1
ATOM 1565 N N . HIS A 1 195 ? -6.919 4.353 1.210 1.00 95.56 195 HIS A N 1
ATOM 1566 C CA . HIS A 1 195 ? -7.704 3.460 0.375 1.00 95.56 195 HIS A CA 1
ATOM 1567 C C . HIS A 1 195 ? -7.391 2.023 0.769 1.00 95.56 195 HIS A C 1
ATOM 1569 O O . HIS A 1 195 ? -6.247 1.584 0.648 1.00 95.56 195 HIS A O 1
ATOM 1575 N N . LEU A 1 196 ? -8.407 1.310 1.238 1.00 95.69 196 LEU A N 1
ATOM 1576 C CA . LEU A 1 196 ? -8.360 -0.119 1.501 1.00 95.69 196 LEU A CA 1
ATOM 1577 C C . LEU A 1 196 ? -8.925 -0.854 0.285 1.00 95.69 196 LEU A C 1
ATOM 1579 O O . LEU A 1 196 ? -10.037 -0.561 -0.149 1.00 95.69 196 LEU A O 1
ATOM 1583 N N . VAL A 1 197 ? -8.167 -1.799 -0.260 1.00 94.56 197 VAL A N 1
ATOM 1584 C CA . VAL A 1 197 ? -8.550 -2.605 -1.423 1.00 94.56 197 VAL A CA 1
ATOM 1585 C C . VAL A 1 197 ? -8.486 -4.087 -1.062 1.00 94.56 197 VAL A C 1
ATOM 1587 O O . VAL A 1 197 ? -7.505 -4.540 -0.470 1.00 94.56 197 VAL A O 1
ATOM 1590 N N . LEU A 1 198 ? -9.526 -4.831 -1.436 1.00 93.56 198 LEU A N 1
ATOM 1591 C CA . LEU A 1 198 ? -9.602 -6.287 -1.379 1.00 93.56 198 LEU A CA 1
ATOM 1592 C C . LEU A 1 198 ? -9.329 -6.871 -2.762 1.00 93.56 198 LEU A C 1
ATOM 1594 O O . LEU A 1 198 ? -10.088 -6.647 -3.708 1.00 93.56 198 LEU A O 1
ATOM 1598 N N . GLU A 1 199 ? -8.260 -7.654 -2.866 1.00 91.56 199 GLU A N 1
ATOM 1599 C CA . GLU A 1 199 ? -7.861 -8.306 -4.107 1.00 91.56 199 GLU A CA 1
ATOM 1600 C C . GLU A 1 199 ? -7.768 -9.823 -3.916 1.00 91.56 199 GLU A C 1
ATOM 1602 O O . GLU A 1 199 ? -7.053 -10.272 -3.014 1.00 91.56 199 GLU A O 1
ATOM 1607 N N . PRO A 1 200 ? -8.419 -10.626 -4.774 1.00 89.56 200 PRO A N 1
ATOM 1608 C CA . PRO A 1 200 ? -8.232 -12.067 -4.760 1.00 89.56 200 PRO A CA 1
ATOM 1609 C C . PRO A 1 200 ? -6.820 -12.431 -5.243 1.00 89.56 200 PRO A C 1
ATOM 1611 O O . PRO A 1 200 ? -6.245 -11.791 -6.138 1.00 89.56 200 PRO A O 1
ATOM 1614 N N . LEU A 1 201 ? -6.267 -13.483 -4.650 1.00 87.00 201 LEU A N 1
ATOM 1615 C CA . LEU A 1 201 ? -5.002 -14.096 -5.018 1.00 87.00 201 LEU A CA 1
ATOM 1616 C C . LEU A 1 201 ? -5.237 -15.144 -6.101 1.00 87.00 201 LEU A C 1
ATOM 1618 O O . LEU A 1 201 ? -5.738 -16.232 -5.836 1.00 87.00 201 LEU A O 1
ATOM 1622 N N . ASN A 1 202 ? -4.743 -14.884 -7.306 1.00 85.06 202 ASN A N 1
ATOM 1623 C CA . ASN A 1 202 ? -4.685 -15.906 -8.342 1.00 85.06 202 ASN A CA 1
ATOM 1624 C C . ASN A 1 202 ? -3.315 -16.584 -8.278 1.00 85.06 202 ASN A C 1
ATOM 1626 O O . ASN A 1 202 ? -2.295 -15.946 -8.537 1.00 85.06 202 ASN A O 1
ATOM 1630 N N . LEU A 1 203 ? -3.282 -17.875 -7.926 1.00 84.88 203 LEU A N 1
ATOM 1631 C CA . LEU A 1 203 ? -2.040 -18.657 -7.778 1.00 84.88 203 LEU A CA 1
ATOM 1632 C C . LEU A 1 203 ? -1.058 -18.050 -6.753 1.00 84.88 203 LEU A C 1
ATOM 1634 O O . LEU A 1 203 ? 0.158 -18.159 -6.897 1.00 84.88 203 LEU A O 1
ATOM 1638 N N . GLY A 1 204 ? -1.584 -17.383 -5.720 1.00 83.31 204 GLY A N 1
ATOM 1639 C CA . GLY A 1 204 ? -0.779 -16.729 -4.684 1.00 83.31 204 GLY A CA 1
ATOM 1640 C C . GLY A 1 204 ? -0.215 -15.357 -5.067 1.00 83.31 204 GLY A C 1
ATOM 1641 O O . GLY A 1 204 ? 0.551 -14.795 -4.287 1.00 83.31 204 GLY A O 1
ATOM 1642 N N . ILE A 1 205 ? -0.598 -14.799 -6.222 1.00 86.06 205 ILE A N 1
ATOM 1643 C CA . ILE A 1 205 ? -0.206 -13.454 -6.667 1.00 86.06 205 ILE A CA 1
ATOM 1644 C C . ILE A 1 205 ? -1.459 -12.561 -6.746 1.00 86.06 205 ILE A C 1
ATOM 1646 O O . ILE A 1 205 ? -2.490 -13.022 -7.248 1.00 86.06 205 ILE A O 1
ATOM 1650 N N . PRO A 1 206 ? -1.405 -11.288 -6.301 1.00 85.25 206 PRO A N 1
ATOM 1651 C CA . PRO A 1 206 ? -2.524 -10.364 -6.457 1.00 85.25 206 PRO A CA 1
ATOM 1652 C C . PRO A 1 206 ? -2.902 -10.207 -7.929 1.00 85.25 206 PRO A C 1
ATOM 1654 O O . PRO A 1 206 ? -2.037 -10.005 -8.791 1.00 85.25 206 PRO A O 1
ATOM 1657 N N . ARG A 1 207 ? -4.201 -10.262 -8.234 1.00 84.88 207 ARG A N 1
ATOM 1658 C CA . ARG A 1 207 ? -4.704 -10.173 -9.614 1.00 84.88 207 ARG A CA 1
ATOM 1659 C C . ARG A 1 207 ? -4.212 -8.922 -10.352 1.00 84.88 207 ARG A C 1
ATOM 1661 O O . ARG A 1 207 ? -3.970 -8.984 -11.557 1.00 84.88 207 ARG A O 1
ATOM 1668 N N . THR A 1 208 ? -4.015 -7.810 -9.646 1.00 82.38 208 THR A N 1
ATOM 1669 C CA . THR A 1 208 ? -3.512 -6.552 -10.223 1.00 82.38 208 THR A CA 1
ATOM 1670 C C . THR A 1 208 ? -2.037 -6.606 -10.630 1.00 82.38 208 THR A C 1
ATOM 1672 O O . THR A 1 208 ? -1.618 -5.860 -11.513 1.00 82.38 208 THR A O 1
ATOM 1675 N N . THR A 1 209 ? -1.250 -7.521 -10.057 1.00 83.81 209 THR A N 1
ATOM 1676 C CA . THR A 1 209 ? 0.179 -7.684 -10.377 1.00 83.81 209 THR A CA 1
ATOM 1677 C C . THR A 1 209 ? 0.390 -8.469 -11.677 1.00 83.81 209 THR A C 1
ATOM 1679 O O . THR A 1 209 ? 1.418 -8.327 -12.340 1.00 83.81 209 THR A O 1
ATOM 1682 N N . LEU A 1 210 ? -0.591 -9.273 -12.095 1.00 86.44 210 LEU A N 1
ATOM 1683 C CA . LEU A 1 210 ? -0.462 -10.165 -13.248 1.00 86.44 210 LEU A CA 1
ATOM 1684 C C . LEU A 1 210 ? -0.273 -9.411 -14.583 1.00 86.44 210 LEU A C 1
ATOM 1686 O O . LEU A 1 210 ? 0.665 -9.750 -15.309 1.00 86.44 210 LEU A O 1
ATOM 1690 N N . PRO A 1 211 ? -1.051 -8.357 -14.912 1.00 83.00 211 PRO A N 1
ATOM 1691 C CA . PRO A 1 211 ? -0.789 -7.542 -16.097 1.00 83.00 211 PRO A CA 1
ATOM 1692 C C . PRO A 1 211 ? 0.608 -6.922 -16.085 1.00 83.00 211 PRO A C 1
ATOM 1694 O O . PRO A 1 211 ? 1.285 -6.957 -17.109 1.00 83.00 211 PRO A O 1
ATOM 1697 N N . LEU A 1 212 ? 1.063 -6.396 -14.944 1.00 84.75 212 LEU A N 1
ATOM 1698 C CA . LEU A 1 212 ? 2.392 -5.792 -14.817 1.00 84.75 212 LEU A CA 1
ATOM 1699 C C . LEU A 1 212 ? 3.495 -6.811 -15.130 1.00 84.75 212 LEU A C 1
ATOM 1701 O O . LEU A 1 212 ? 4.404 -6.522 -15.907 1.00 84.75 212 LEU A O 1
ATOM 1705 N N . LEU A 1 213 ? 3.386 -8.019 -14.576 1.00 86.25 213 LEU A N 1
ATOM 1706 C CA . LEU A 1 213 ? 4.347 -9.095 -14.807 1.00 86.25 213 LEU A CA 1
ATOM 1707 C C . LEU A 1 213 ? 4.382 -9.518 -16.284 1.00 86.25 213 LEU A C 1
ATOM 1709 O O . LEU A 1 213 ? 5.462 -9.675 -16.853 1.00 86.25 213 LEU A O 1
ATOM 1713 N N . ILE A 1 214 ? 3.217 -9.622 -16.934 1.00 86.06 214 ILE A N 1
ATOM 1714 C CA . ILE A 1 214 ? 3.126 -9.887 -18.377 1.00 86.06 214 ILE A CA 1
ATOM 1715 C C . ILE A 1 214 ? 3.817 -8.778 -19.180 1.00 86.06 214 ILE A C 1
ATOM 1717 O O . ILE A 1 214 ? 4.624 -9.078 -20.061 1.00 86.06 214 ILE A O 1
ATOM 1721 N N . HIS A 1 215 ? 3.547 -7.507 -18.870 1.00 83.38 215 HIS A N 1
ATOM 1722 C CA . HIS A 1 215 ? 4.178 -6.378 -19.559 1.00 83.38 215 HIS A CA 1
ATOM 1723 C C . HIS A 1 215 ? 5.699 -6.392 -19.387 1.00 83.38 215 HIS A C 1
ATOM 1725 O O . HIS A 1 215 ? 6.419 -6.182 -20.362 1.00 83.38 215 HIS A O 1
ATOM 1731 N N . LEU A 1 216 ? 6.196 -6.699 -18.186 1.00 83.00 216 LEU A N 1
ATOM 1732 C CA . LEU A 1 216 ? 7.628 -6.786 -17.905 1.00 83.00 216 LEU A CA 1
ATOM 1733 C C . LEU A 1 216 ? 8.297 -7.899 -18.723 1.00 83.00 216 LEU A C 1
ATOM 1735 O O . LEU A 1 216 ? 9.358 -7.677 -19.305 1.00 83.00 216 LEU A O 1
ATOM 1739 N N . ILE A 1 217 ? 7.658 -9.068 -18.836 1.00 89.38 217 ILE A N 1
ATOM 1740 C CA . ILE A 1 217 ? 8.156 -10.178 -19.662 1.00 89.38 217 ILE A CA 1
ATOM 1741 C C . ILE A 1 217 ? 8.186 -9.785 -21.143 1.00 89.38 217 ILE A C 1
ATOM 1743 O O . ILE A 1 217 ? 9.208 -9.972 -21.804 1.00 89.38 217 ILE A O 1
ATOM 1747 N N . ILE A 1 218 ? 7.097 -9.210 -21.664 1.00 86.44 218 ILE A N 1
ATOM 1748 C CA . ILE A 1 218 ? 7.018 -8.758 -23.063 1.00 86.44 218 ILE A CA 1
ATOM 1749 C C . ILE A 1 218 ? 8.103 -7.716 -23.346 1.00 86.44 218 ILE A C 1
ATOM 1751 O O . ILE A 1 218 ? 8.791 -7.801 -24.364 1.00 86.44 218 ILE A O 1
ATOM 1755 N N . PHE A 1 219 ? 8.293 -6.760 -22.437 1.00 83.38 219 PHE A N 1
ATOM 1756 C CA . PHE A 1 219 ? 9.305 -5.721 -22.572 1.00 83.38 219 PHE A CA 1
ATOM 1757 C C . PHE A 1 219 ? 10.724 -6.299 -22.549 1.00 83.38 219 PHE A C 1
ATOM 1759 O O . PHE A 1 219 ? 11.540 -5.956 -23.404 1.00 83.38 219 PHE A O 1
ATOM 1766 N N . GLY A 1 220 ? 11.008 -7.224 -21.628 1.00 83.12 220 GLY A N 1
ATOM 1767 C CA . GLY A 1 220 ? 12.297 -7.910 -21.545 1.00 83.12 220 GLY A CA 1
ATOM 1768 C C . GLY A 1 220 ? 12.624 -8.700 -22.814 1.00 83.12 220 GLY A C 1
ATOM 1769 O O . GLY A 1 220 ? 13.708 -8.544 -23.377 1.00 83.12 220 GLY A O 1
ATOM 1770 N N . LEU A 1 221 ? 11.672 -9.488 -23.323 1.00 87.25 221 LEU A N 1
ATOM 1771 C CA . LEU A 1 221 ? 11.835 -10.233 -24.577 1.00 87.25 221 LEU A CA 1
ATOM 1772 C C . LEU A 1 221 ? 12.003 -9.296 -25.780 1.00 87.25 221 LEU A C 1
ATOM 1774 O O . LEU A 1 221 ? 12.881 -9.509 -26.617 1.00 87.25 221 LEU A O 1
ATOM 1778 N N . GLY A 1 222 ? 11.213 -8.222 -25.839 1.00 82.06 222 GLY A N 1
ATOM 1779 C CA . GLY A 1 222 ? 11.329 -7.193 -26.867 1.00 82.06 222 GLY A CA 1
ATOM 1780 C C . GLY A 1 222 ? 12.711 -6.540 -26.874 1.00 82.06 222 GLY A C 1
ATOM 1781 O O . GLY A 1 222 ? 13.329 -6.421 -27.931 1.00 82.06 222 GLY A O 1
ATOM 1782 N N . ALA A 1 223 ? 13.244 -6.188 -25.702 1.00 79.44 223 ALA A N 1
ATOM 1783 C CA . ALA A 1 223 ? 14.585 -5.627 -25.571 1.00 79.44 223 ALA A CA 1
ATOM 1784 C C . ALA A 1 223 ? 15.667 -6.602 -26.066 1.00 79.44 223 ALA A C 1
ATOM 1786 O O . ALA A 1 223 ? 16.546 -6.193 -26.827 1.00 79.44 223 ALA A O 1
ATOM 1787 N N . ILE A 1 224 ? 15.569 -7.893 -25.724 1.00 88.00 224 ILE A N 1
ATOM 1788 C CA . ILE A 1 224 ? 16.500 -8.934 -26.197 1.00 88.00 224 ILE A CA 1
ATOM 1789 C C . ILE A 1 224 ? 16.509 -9.021 -27.731 1.00 88.00 224 ILE A C 1
ATOM 1791 O O . ILE A 1 224 ? 17.572 -9.175 -28.331 1.00 88.00 224 ILE A O 1
ATOM 1795 N N . CYS A 1 225 ? 15.353 -8.883 -28.386 1.00 84.69 225 CYS A N 1
ATOM 1796 C CA . CYS A 1 225 ? 15.266 -8.909 -29.848 1.00 84.69 225 CYS A CA 1
ATOM 1797 C C . CYS A 1 225 ? 15.732 -7.600 -30.510 1.00 84.69 225 CYS A C 1
ATOM 1799 O O . CYS A 1 225 ? 16.367 -7.634 -31.565 1.00 84.69 225 CYS A O 1
ATOM 1801 N N . VAL A 1 226 ? 15.422 -6.444 -29.916 1.00 79.81 226 VAL A N 1
ATOM 1802 C CA . VAL A 1 226 ? 15.663 -5.120 -30.518 1.00 79.81 226 VAL A CA 1
ATOM 1803 C C . VAL A 1 226 ? 17.112 -4.658 -30.346 1.00 79.81 226 VAL A C 1
ATOM 1805 O O . VAL A 1 226 ? 17.687 -4.097 -31.281 1.00 79.81 226 VAL A O 1
ATOM 1808 N N . VAL A 1 227 ? 17.738 -4.917 -29.195 1.00 84.25 227 VAL A N 1
ATOM 1809 C CA . VAL A 1 227 ? 19.103 -4.446 -28.894 1.00 84.25 227 VAL A CA 1
ATOM 1810 C C . VAL A 1 227 ? 20.137 -4.917 -29.934 1.00 84.25 227 VAL A C 1
ATOM 1812 O O . VAL A 1 227 ? 20.858 -4.065 -30.458 1.00 84.25 227 VAL A O 1
ATOM 1815 N N . PRO A 1 228 ? 20.197 -6.201 -30.343 1.00 88.19 228 PRO A N 1
ATOM 1816 C CA . PRO A 1 228 ? 21.137 -6.652 -31.372 1.00 88.19 228 PRO A CA 1
ATOM 1817 C C . PRO A 1 228 ? 20.919 -5.982 -32.732 1.00 88.19 228 PRO A C 1
ATOM 1819 O O . PRO A 1 228 ? 21.877 -5.738 -33.467 1.00 88.19 228 PRO A O 1
ATOM 1822 N N . ILE A 1 229 ? 19.666 -5.671 -33.080 1.00 87.50 229 ILE A N 1
ATOM 1823 C CA . ILE A 1 229 ? 19.331 -4.972 -34.326 1.00 87.50 229 ILE A CA 1
ATOM 1824 C C . ILE A 1 229 ? 19.892 -3.551 -34.277 1.00 87.50 229 ILE A C 1
ATOM 1826 O O . ILE A 1 229 ? 20.551 -3.124 -35.225 1.00 87.50 229 ILE A O 1
ATOM 1830 N N . ILE A 1 230 ? 19.688 -2.844 -33.162 1.00 83.31 230 ILE A N 1
ATOM 1831 C CA . ILE A 1 230 ? 20.228 -1.496 -32.960 1.00 83.31 230 ILE A CA 1
ATOM 1832 C C . ILE A 1 230 ? 21.759 -1.514 -33.019 1.00 83.31 230 ILE A C 1
ATOM 1834 O O . ILE A 1 230 ? 22.332 -0.701 -33.740 1.00 83.31 230 ILE A O 1
ATOM 1838 N N . ILE A 1 231 ? 22.421 -2.460 -32.342 1.00 90.19 231 ILE A N 1
ATOM 1839 C CA . ILE A 1 231 ? 23.888 -2.599 -32.374 1.00 90.19 231 ILE A CA 1
ATOM 1840 C C . ILE A 1 231 ? 24.379 -2.771 -33.816 1.00 90.19 231 ILE A C 1
ATOM 1842 O O . ILE A 1 231 ? 25.232 -2.012 -34.270 1.00 90.19 231 ILE A O 1
ATOM 1846 N N . ARG A 1 232 ? 23.777 -3.684 -34.588 1.00 92.69 232 ARG A N 1
ATOM 1847 C CA . ARG A 1 232 ? 24.143 -3.897 -36.001 1.00 92.69 232 ARG A CA 1
ATOM 1848 C C . ARG A 1 232 ? 23.912 -2.660 -36.871 1.00 92.69 232 ARG A C 1
ATOM 1850 O O . ARG A 1 232 ? 24.665 -2.424 -37.816 1.00 92.69 232 ARG A O 1
ATOM 1857 N N . LEU A 1 233 ? 22.865 -1.880 -36.598 1.00 90.62 233 LEU A N 1
ATOM 1858 C CA . LEU A 1 233 ? 22.603 -0.626 -37.312 1.00 90.62 233 LEU A CA 1
ATOM 1859 C C . LEU A 1 233 ? 23.652 0.442 -36.978 1.00 90.62 233 LEU A C 1
ATOM 1861 O O . LEU A 1 233 ? 24.123 1.122 -37.890 1.00 90.62 233 LEU A O 1
ATOM 1865 N N . LEU A 1 234 ? 24.051 0.554 -35.709 1.00 88.88 234 LEU A N 1
ATOM 1866 C CA . LEU A 1 234 ? 25.110 1.464 -35.268 1.00 88.88 234 LEU A CA 1
ATOM 1867 C C . LEU A 1 234 ? 26.467 1.083 -35.873 1.00 88.88 234 LEU A C 1
ATOM 1869 O O . LEU A 1 234 ? 27.150 1.946 -36.421 1.00 88.88 234 LEU A O 1
ATOM 1873 N N . GLU A 1 235 ? 26.814 -0.205 -35.876 1.00 94.12 235 GLU A N 1
ATOM 1874 C CA . GLU A 1 235 ? 28.033 -0.714 -36.518 1.00 94.12 235 GLU A CA 1
ATOM 1875 C C . GLU A 1 235 ? 28.071 -0.391 -38.021 1.00 94.12 235 GLU A C 1
ATOM 1877 O O . GLU A 1 235 ? 29.105 0.018 -38.554 1.00 94.12 235 GLU A O 1
ATOM 1882 N N . ARG A 1 236 ? 26.939 -0.534 -38.728 1.00 95.81 236 ARG A N 1
ATOM 1883 C CA . ARG A 1 236 ? 26.838 -0.156 -40.150 1.00 95.81 236 ARG A CA 1
ATOM 1884 C C . ARG A 1 236 ? 27.011 1.346 -40.360 1.00 95.81 236 ARG A C 1
ATOM 1886 O O . ARG A 1 236 ? 27.721 1.744 -41.281 1.00 95.81 236 ARG A O 1
ATOM 1893 N N . ALA A 1 237 ? 26.388 2.166 -39.516 1.00 92.62 237 ALA A N 1
ATOM 1894 C CA . ALA A 1 237 ? 26.501 3.618 -39.596 1.00 92.62 237 ALA A CA 1
ATOM 1895 C C . ALA A 1 237 ? 27.944 4.094 -39.358 1.00 92.62 237 ALA A C 1
ATOM 1897 O O . ALA A 1 237 ? 28.423 4.973 -40.075 1.00 92.62 237 ALA A O 1
ATOM 1898 N N . GLN A 1 238 ? 28.662 3.473 -38.416 1.00 94.88 238 GLN A N 1
ATOM 1899 C CA . GLN A 1 238 ? 30.073 3.768 -38.162 1.00 94.88 238 GLN A CA 1
ATOM 1900 C C . GLN A 1 238 ? 30.943 3.482 -39.395 1.00 94.88 238 GLN A C 1
ATOM 1902 O O . GLN A 1 238 ? 31.693 4.358 -39.827 1.00 94.88 238 GLN A O 1
ATOM 1907 N N . ARG A 1 239 ? 30.783 2.308 -40.026 1.00 95.75 239 ARG A N 1
ATOM 1908 C CA . ARG A 1 239 ? 31.531 1.948 -41.247 1.00 95.75 239 ARG A CA 1
ATOM 1909 C C . ARG A 1 239 ? 31.288 2.921 -42.400 1.00 95.75 239 ARG A C 1
ATOM 1911 O O . ARG A 1 239 ? 32.202 3.200 -43.166 1.00 95.75 239 ARG A O 1
ATOM 1918 N N . TRP A 1 240 ? 30.074 3.456 -42.537 1.00 94.38 240 TRP A N 1
ATOM 1919 C CA . TRP A 1 240 ? 29.786 4.488 -43.539 1.00 94.38 240 TRP A CA 1
ATOM 1920 C C . TRP A 1 240 ? 30.495 5.813 -43.254 1.00 94.38 240 TRP A C 1
ATOM 1922 O O . TRP A 1 240 ? 30.932 6.476 -44.192 1.00 94.38 240 TRP A O 1
ATOM 1932 N N . GLY A 1 241 ? 30.656 6.187 -41.983 1.00 92.56 241 GLY A N 1
ATOM 1933 C CA . GLY A 1 241 ? 31.419 7.377 -41.598 1.00 92.56 241 GLY A CA 1
ATOM 1934 C C . GLY A 1 241 ? 32.898 7.301 -41.994 1.00 92.56 241 GLY A C 1
ATOM 1935 O O . GLY A 1 241 ? 33.482 8.315 -42.377 1.00 92.56 241 GLY A O 1
ATOM 1936 N N . GLU A 1 242 ? 33.483 6.103 -41.959 1.00 94.44 242 GLU A N 1
ATOM 1937 C CA . GLU A 1 242 ? 34.881 5.847 -42.335 1.00 94.44 242 GLU A CA 1
ATOM 1938 C C . GLU A 1 242 ? 35.115 5.869 -43.855 1.00 94.44 242 GLU A C 1
ATOM 1940 O O . GLU A 1 242 ? 36.228 6.135 -44.302 1.00 94.44 242 GLU A O 1
ATOM 1945 N N . MET A 1 243 ? 34.074 5.669 -44.672 1.00 91.50 243 MET A N 1
ATOM 1946 C CA . MET A 1 243 ? 34.168 5.695 -46.141 1.00 91.50 243 MET A CA 1
ATOM 1947 C C . MET A 1 243 ? 34.258 7.108 -46.741 1.00 91.50 243 MET A C 1
ATOM 1949 O O . MET A 1 243 ? 34.122 7.260 -47.957 1.00 91.50 243 MET A O 1
ATOM 1953 N N . LYS A 1 244 ? 34.488 8.157 -45.938 1.00 78.81 244 LYS A N 1
ATOM 1954 C CA . LYS A 1 244 ? 34.666 9.510 -46.481 1.00 78.81 244 LYS A CA 1
ATOM 1955 C C . LYS A 1 244 ? 35.812 9.510 -47.508 1.00 78.81 244 LYS A C 1
ATOM 1957 O O . LYS A 1 244 ? 36.937 9.136 -47.167 1.00 78.81 244 LYS A O 1
ATOM 1962 N N . PRO A 1 245 ? 35.541 9.902 -48.766 1.00 71.00 245 PRO A N 1
ATOM 1963 C CA . PRO A 1 245 ? 36.518 9.807 -49.836 1.00 71.00 245 PRO A CA 1
ATOM 1964 C C . PRO A 1 245 ? 37.701 10.721 -49.529 1.00 71.00 245 PRO A C 1
ATOM 1966 O O . PRO A 1 245 ? 37.518 11.882 -49.161 1.00 71.00 245 PRO A O 1
ATOM 1969 N N . LYS A 1 246 ? 38.923 10.204 -49.707 1.00 73.44 246 LYS A N 1
ATOM 1970 C CA . LYS A 1 246 ? 40.123 11.041 -49.770 1.00 73.44 246 LYS A CA 1
ATOM 1971 C C . LYS A 1 246 ? 39.983 11.936 -50.999 1.00 73.44 246 LYS A C 1
ATOM 1973 O O . LYS A 1 246 ? 40.280 11.505 -52.111 1.00 73.44 246 LYS A O 1
ATO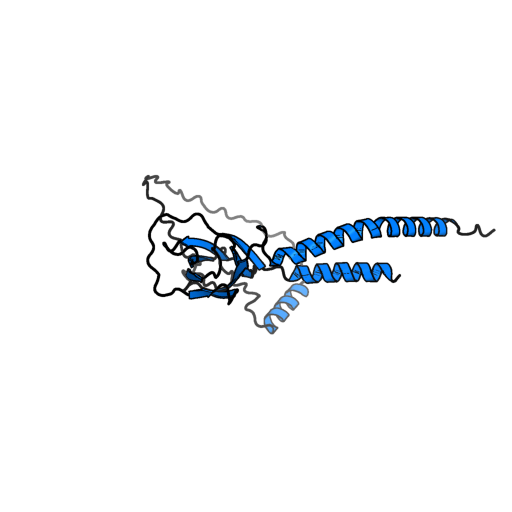M 1978 N N . THR A 1 247 ? 39.478 13.148 -50.803 1.00 77.31 247 THR A N 1
ATOM 1979 C CA . THR A 1 247 ? 39.556 14.223 -51.791 1.00 77.31 247 THR A CA 1
ATOM 1980 C C . THR A 1 247 ? 41.032 14.463 -52.077 1.00 77.31 247 THR A C 1
ATOM 1982 O O . THR A 1 247 ? 41.775 14.856 -51.176 1.00 77.31 247 THR A O 1
ATOM 1985 N N . LYS A 1 248 ? 41.451 14.098 -53.290 1.00 66.00 248 LYS A N 1
ATOM 1986 C CA . LYS A 1 248 ? 42.755 14.452 -53.850 1.00 66.00 248 LYS A CA 1
ATOM 1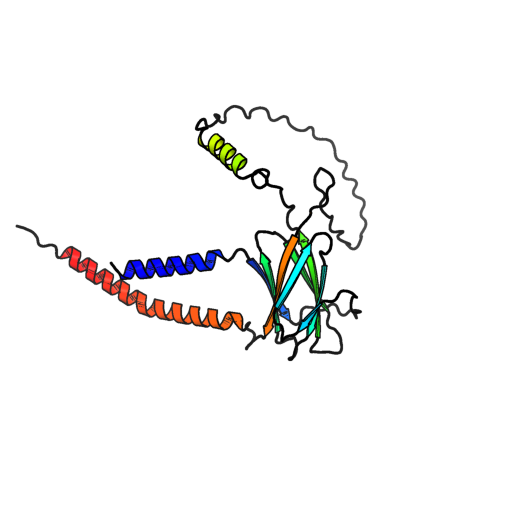987 C C . LYS A 1 248 ? 42.759 15.910 -54.273 1.00 66.00 248 LYS A C 1
ATOM 1989 O O . LYS A 1 248 ? 41.693 16.367 -54.741 1.00 66.00 248 LYS A O 1
#

Foldseek 3Di:
DPVVVVVVVVVVVVVVVCVVPQKDKDKDAPPDPADPDADDDDPQEAEDEPVNQKDKDKAKPVDQKYKYKYFYPDQSNQKMKMKMWGNVQQKDKDWHKHDNPPDSGIIIIMIGIDGPDFPDPPVLVPDDPVVNVVVVCVVVVCPDPPPPPPPPDPPDDDPDDDDPPDDDDPDPDPPPVPQDADPVRHGRIGIIMMMMGMFGHDVNHGPVCVVVVVVVVVVVVVCVVVVVVVVVVVVVVVVVVVVPDPDD